Protein AF-0000000070301339 (afdb_homodimer)

Solvent-accessible surface area (backbone atoms only — not comparable to full-atom values): 18598 Å² total; per-residue (Å²): 129,78,63,51,76,55,94,94,43,47,29,29,75,68,43,57,40,68,60,53,53,52,26,39,46,52,39,27,53,51,49,46,70,75,41,66,89,51,78,39,36,35,36,35,38,45,70,37,11,45,39,52,46,32,53,35,33,44,59,53,46,45,74,46,33,67,44,50,26,27,67,46,70,42,75,41,94,81,75,39,75,42,81,42,78,64,34,69,68,80,72,86,42,60,71,24,42,33,36,38,33,38,37,67,39,45,43,38,59,61,56,48,53,50,51,52,50,44,45,74,60,34,30,66,38,79,45,30,36,25,50,29,33,18,74,89,50,47,74,54,98,68,78,69,72,35,64,39,44,80,48,73,88,70,64,55,28,18,45,22,27,46,59,94,63,26,30,33,24,24,55,36,28,25,26,70,55,128,130,78,64,50,76,57,95,94,44,48,26,29,76,69,44,57,41,68,60,52,53,52,27,37,47,52,40,27,54,52,48,47,70,74,40,66,89,52,76,38,36,38,36,34,38,45,72,36,9,45,39,51,48,32,52,34,33,44,58,52,46,43,72,46,34,67,46,49,28,28,67,47,69,43,74,42,91,80,74,39,74,41,81,42,79,64,34,69,68,79,72,87,42,60,70,23,42,32,33,39,32,37,38,68,39,46,43,38,58,61,58,48,54,50,52,51,51,44,45,73,60,34,30,67,39,80,43,30,35,26,49,28,34,19,73,89,50,47,75,54,95,68,78,68,72,36,65,38,42,78,47,73,87,71,63,57,28,17,45,22,29,48,58,94,62,25,29,32,24,24,55,35,28,25,26,69,56,127

Secondary structure (DSSP, 8-state):
--EEEETTEEEEEEE-HHHHHHHHHHHHHHHHHHHTTS-PEEEEEETTTHHHHHHHHHHH-SS-EEEEEEEEEEE-TTS-EEEEEEE---S--TT-EEEEEEEEESS-HHHHHHHHHHHHTT-SEEEEEEEEE-GGG--S----SEEEEE--S--EEBTTB-BTTB-TT-SSEEEE--/--EEEETTEEEEEEE-HHHHHHHHHHHHHHHHHHHTTS-PEEEEEETTTHHHHHHHHHHH-SS-EEEEEEEEEEE-TTS-EEEEEEE---S--TT-EEEEEEEEESS-HHHHHHHHHHHHTT-SEEEEEEEEE-GGG--S----SEEEEE--S--EEBTTB-BTTB-TT-SSEEEE--

Nearest PDB structures (foldseek):
  6d9q-assembly1_A  TM=9.283E-01  e=9.302E-20  Bacillus anthracis
  3kb8-assembly1_A  TM=9.050E-01  e=3.867E-20  Bacillus anthracis str. 'Ames Ancestor'
  3h83-assembly1_A  TM=8.953E-01  e=2.654E-20  Bacillus anthracis str. 'Ames Ancestor'
  1p17-assembly3_C  TM=8.814E-01  e=6.210E-18  Trypanosoma cruzi
  1p17-assembly3_A  TM=8.830E-01  e=6.210E-18  Trypanosoma cruzi

Organism: Porphyromonas gingivalis (strain ATCC BAA-308 / W83) (NCBI:txid242619)

Radius of gyration: 19.95 Å; Cα contacts (8 Å, |Δi|>4): 823; chains: 2; bounding box: 49×58×51 Å

pLDDT: mean 95.14, std 6.3, range [52.03, 98.88]

InterPro domains:
  IPR000836 Phosphoribosyltransferase domain [PF00156] (19-163)
  IPR000836 Phosphoribosyltransferase domain [cd06223] (23-150)
  IPR029057 Phosphoribosyltransferase-like [G3DSA:3.40.50.2020] (1-178)
  IPR029057 Phosphoribosyltransferase-like [SSF53271] (4-177)
  IPR050408 Hypoxanthine-guanine phosphoribosyltransferase [PTHR43340] (11-178)

Structure (mmCIF, N/CA/C/O backbone):
data_AF-0000000070301339-model_v1
#
loop_
_entity.id
_entity.type
_entity.pdbx_description
1 polymer 'Hypoxanthine phosphoribosyltransferase'
#
loop_
_atom_site.group_PDB
_atom_site.id
_atom_site.type_symbol
_atom_site.label_atom_id
_atom_site.label_alt_id
_atom_site.label_comp_id
_atom_site.label_asym_id
_atom_site.label_entity_id
_atom_site.label_seq_id
_atom_site.pdbx_PDB_ins_code
_atom_site.Cartn_x
_atom_site.Cartn_y
_atom_site.Cartn_z
_atom_site.occupancy
_atom_site.B_iso_or_equiv
_atom_site.auth_seq_id
_atom_site.auth_comp_id
_atom_site.auth_asym_id
_atom_site.auth_atom_id
_atom_site.pdbx_PDB_model_num
ATOM 1 N N . MET A 1 1 ? -15.492 -22.453 13.156 1 52.03 1 MET A N 1
ATOM 2 C CA . MET A 1 1 ? -14.586 -22.031 12.086 1 52.03 1 MET A CA 1
ATOM 3 C C . MET A 1 1 ? -15.039 -20.703 11.484 1 52.03 1 MET A C 1
ATOM 5 O O . MET A 1 1 ? -16.203 -20.547 11.109 1 52.03 1 MET A O 1
ATOM 9 N N . ARG A 1 2 ? -14.234 -19.531 11.602 1 76.19 2 ARG A N 1
ATOM 10 C CA . ARG A 1 2 ? -14.688 -18.188 11.266 1 76.19 2 ARG A CA 1
ATOM 11 C C . ARG A 1 2 ? -14.914 -18.047 9.766 1 76.19 2 ARG A C 1
ATOM 13 O O . ARG A 1 2 ? -14.031 -18.375 8.969 1 76.19 2 ARG A O 1
ATOM 20 N N . THR A 1 3 ? -16.188 -18.234 9.312 1 91.19 3 THR A N 1
ATOM 21 C CA . THR A 1 3 ? -16.594 -18.031 7.926 1 91.19 3 THR A CA 1
ATOM 22 C C . THR A 1 3 ? -16.953 -16.562 7.68 1 91.19 3 THR A C 1
ATOM 24 O O . THR A 1 3 ? -17.391 -15.867 8.594 1 91.19 3 THR A O 1
ATOM 27 N N . ILE A 1 4 ? -16.656 -16.172 6.422 1 94.88 4 ILE A N 1
ATOM 28 C CA . ILE A 1 4 ? -17.078 -14.836 6.039 1 94.88 4 ILE A CA 1
ATOM 29 C C . ILE A 1 4 ? -17.922 -14.898 4.773 1 94.88 4 ILE A C 1
ATOM 31 O O . ILE A 1 4 ? -17.812 -15.844 3.984 1 94.88 4 ILE A O 1
ATOM 35 N N . LYS A 1 5 ? -18.812 -14.016 4.637 1 95.62 5 LYS A N 1
ATOM 36 C CA . LYS A 1 5 ? -19.641 -13.914 3.443 1 95.62 5 LYS A CA 1
ATOM 37 C C . LYS A 1 5 ? -19.359 -12.625 2.68 1 95.62 5 LYS A C 1
ATOM 39 O O . LYS A 1 5 ? -19.375 -11.539 3.258 1 95.62 5 LYS A O 1
ATOM 44 N N . LEU A 1 6 ? -19.031 -12.758 1.417 1 95.81 6 LEU A N 1
ATOM 45 C CA . LEU A 1 6 ? -18.859 -11.641 0.493 1 95.81 6 LEU A CA 1
ATOM 46 C C . LEU A 1 6 ? -19.781 -11.781 -0.712 1 95.81 6 LEU A C 1
ATOM 48 O O . LEU A 1 6 ? -19.625 -12.695 -1.521 1 95.81 6 LEU A O 1
ATOM 52 N N . LYS A 1 7 ? -20.672 -10.867 -0.857 1 94.81 7 LYS A N 1
ATOM 53 C CA . LYS A 1 7 ? -21.672 -10.906 -1.911 1 94.81 7 LYS A CA 1
ATOM 54 C C . LYS A 1 7 ? -22.391 -12.25 -1.93 1 94.81 7 LYS A C 1
ATOM 56 O O . LYS A 1 7 ? -23.078 -12.609 -0.968 1 94.81 7 LYS A O 1
ATOM 61 N N . ASP A 1 8 ? -22.125 -13.109 -2.881 1 95.69 8 ASP A N 1
ATOM 62 C CA . ASP A 1 8 ? -22.891 -14.336 -3.088 1 95.69 8 ASP A CA 1
ATOM 63 C C . ASP A 1 8 ? -22.078 -15.562 -2.684 1 95.69 8 ASP A C 1
ATOM 65 O O . ASP A 1 8 ? -22.5 -16.703 -2.898 1 95.69 8 ASP A O 1
ATOM 69 N N . LYS A 1 9 ? -20.906 -15.328 -2.078 1 96.62 9 LYS A N 1
ATOM 70 C CA . LYS A 1 9 ? -20.031 -16.453 -1.784 1 96.62 9 LYS A CA 1
ATOM 71 C C . LYS A 1 9 ? -19.672 -16.5 -0.301 1 96.62 9 LYS A C 1
ATOM 73 O O . LYS A 1 9 ? -19.609 -15.469 0.362 1 96.62 9 LYS A O 1
ATOM 78 N N . GLU A 1 10 ? -19.484 -17.719 0.134 1 97.44 10 GLU A N 1
ATOM 79 C CA . GLU A 1 10 ? -19 -17.969 1.488 1 97.44 10 GLU A CA 1
ATOM 80 C C . GLU A 1 10 ? -17.578 -18.5 1.471 1 97.44 10 GLU A C 1
ATOM 82 O O . GLU A 1 10 ? -17.219 -19.328 0.624 1 97.44 10 GLU A O 1
ATOM 87 N N . PHE A 1 11 ? -16.828 -17.984 2.412 1 97.88 11 PHE A N 1
ATOM 88 C CA . PHE A 1 11 ? -15.422 -18.344 2.488 1 97.88 11 PHE A CA 1
ATOM 89 C C . PHE A 1 11 ? -15.07 -18.875 3.871 1 97.88 11 PHE A C 1
ATOM 91 O O . PHE A 1 11 ? -15.695 -18.516 4.863 1 97.88 11 PHE A O 1
ATOM 98 N N . GLU A 1 12 ? -14.055 -19.734 3.896 1 97.94 12 GLU A N 1
ATOM 99 C CA . GLU A 1 12 ? -13.484 -20.234 5.145 1 97.94 12 GLU A CA 1
ATOM 100 C C . GLU A 1 12 ? -11.977 -20 5.188 1 97.94 12 GLU A C 1
ATOM 102 O O . GLU A 1 12 ? -11.336 -19.875 4.145 1 97.94 12 GLU A O 1
ATOM 107 N N . ILE A 1 13 ? -11.438 -20 6.391 1 97.69 13 ILE A N 1
ATOM 108 C CA . ILE A 1 13 ? -10.016 -19.734 6.543 1 97.69 13 ILE A CA 1
ATOM 109 C C . ILE A 1 13 ? -9.195 -20.781 5.812 1 97.69 13 ILE A C 1
ATOM 111 O O . ILE A 1 13 ? -9.453 -21.984 5.953 1 97.69 13 ILE A O 1
ATOM 115 N N . TYR A 1 14 ? -8.312 -20.312 5.004 1 97.88 14 TYR A N 1
ATOM 116 C CA . TYR A 1 14 ? -7.391 -21.156 4.262 1 97.88 14 TYR A CA 1
ATOM 117 C C . TYR A 1 14 ? -5.977 -21.047 4.812 1 97.88 14 TYR A C 1
ATOM 119 O O . TYR A 1 14 ? -5.324 -22.062 5.086 1 97.88 14 TYR A O 1
ATOM 127 N N . ILE A 1 15 ? -5.484 -19.844 5.016 1 98.38 15 ILE A N 1
ATOM 128 C CA . ILE A 1 15 ? -4.176 -19.562 5.59 1 98.38 15 ILE A CA 1
ATOM 129 C C . ILE A 1 15 ? -4.305 -18.5 6.684 1 98.38 15 ILE A C 1
ATOM 131 O O . ILE A 1 15 ? -4.637 -17.344 6.406 1 98.38 15 ILE A O 1
ATOM 135 N N . PRO A 1 16 ? -3.959 -18.828 7.934 1 98.25 16 PRO A N 1
ATOM 136 C CA . PRO A 1 16 ? -4.02 -17.828 9 1 98.25 16 PRO A CA 1
ATOM 137 C C . PRO A 1 16 ? -2.955 -16.75 8.852 1 98.25 16 PRO A C 1
ATOM 139 O O . PRO A 1 16 ? -1.857 -17.016 8.359 1 98.25 16 PRO A O 1
ATOM 142 N N . ALA A 1 17 ? -3.221 -15.578 9.336 1 97.88 17 ALA A N 1
ATOM 143 C CA . ALA A 1 17 ? -2.328 -14.43 9.242 1 97.88 17 ALA A CA 1
ATOM 144 C C . ALA A 1 17 ? -0.959 -14.742 9.844 1 97.88 17 ALA A C 1
ATOM 146 O O . ALA A 1 17 ? 0.066 -14.273 9.344 1 97.88 17 ALA A O 1
ATOM 147 N N . THR A 1 18 ? -0.928 -15.508 10.891 1 98.12 18 THR A N 1
ATOM 148 C CA . THR A 1 18 ? 0.326 -15.844 11.555 1 98.12 18 THR A CA 1
ATOM 149 C C . THR A 1 18 ? 1.276 -16.547 10.602 1 98.12 18 THR A C 1
ATOM 151 O O . THR A 1 18 ? 2.479 -16.281 10.594 1 98.12 18 THR A O 1
ATOM 154 N N . ARG A 1 19 ? 0.741 -17.406 9.789 1 98.56 19 ARG A N 1
ATOM 155 C CA . ARG A 1 19 ? 1.54 -18.125 8.805 1 98.56 19 ARG A CA 1
ATOM 156 C C . ARG A 1 19 ? 2.043 -17.188 7.711 1 98.56 19 ARG A C 1
ATOM 158 O O . ARG A 1 19 ? 3.176 -17.328 7.242 1 98.56 19 ARG A O 1
ATOM 165 N N . ILE A 1 20 ? 1.238 -16.25 7.344 1 98.56 20 ILE A N 1
ATOM 166 C CA . ILE A 1 20 ? 1.608 -15.266 6.336 1 98.56 20 ILE A CA 1
ATOM 167 C C . ILE A 1 20 ? 2.756 -14.406 6.855 1 98.56 20 ILE A C 1
ATOM 169 O O . ILE A 1 20 ? 3.764 -14.219 6.164 1 98.56 20 ILE A O 1
ATOM 173 N N . HIS A 1 21 ? 2.635 -13.945 8.109 1 98.31 21 HIS A N 1
ATOM 174 C CA . HIS A 1 21 ? 3.646 -13.094 8.719 1 98.31 21 HIS A CA 1
ATOM 175 C C . HIS A 1 21 ? 4.988 -13.812 8.812 1 98.31 21 HIS A C 1
ATOM 177 O O . HIS A 1 21 ? 6.035 -13.219 8.539 1 98.31 21 HIS A O 1
ATOM 183 N N . GLU A 1 22 ? 4.926 -15.047 9.172 1 98.69 22 GLU A N 1
ATOM 184 C CA . GLU A 1 22 ? 6.145 -15.844 9.281 1 98.69 22 GLU A CA 1
ATOM 185 C C . GLU A 1 22 ? 6.824 -16 7.922 1 98.69 22 GLU A C 1
ATOM 187 O O . GLU A 1 22 ? 8.047 -15.914 7.82 1 98.69 22 GLU A O 1
ATOM 192 N N . ALA A 1 23 ? 6.016 -16.266 6.949 1 98.81 23 ALA A N 1
ATOM 193 C CA . ALA A 1 23 ? 6.547 -16.422 5.598 1 98.81 23 ALA A CA 1
ATOM 194 C C . ALA A 1 23 ? 7.207 -15.141 5.113 1 98.81 23 ALA A C 1
ATOM 196 O O . ALA A 1 23 ? 8.273 -15.172 4.496 1 98.81 23 ALA A O 1
ATOM 197 N N . ILE A 1 24 ? 6.598 -14.016 5.398 1 98.75 24 ILE A N 1
ATOM 198 C CA . ILE A 1 24 ? 7.105 -12.719 4.957 1 98.75 24 ILE A CA 1
ATOM 199 C C . ILE A 1 24 ? 8.422 -12.414 5.668 1 98.75 24 ILE A C 1
ATOM 201 O O . ILE A 1 24 ? 9.359 -11.891 5.059 1 98.75 24 ILE A O 1
ATOM 205 N N . LYS A 1 25 ? 8.492 -12.75 6.926 1 98.62 25 LYS A N 1
ATOM 206 C CA . LYS A 1 25 ? 9.727 -12.562 7.672 1 98.62 25 LYS A CA 1
ATOM 207 C C . LYS A 1 25 ? 10.859 -13.391 7.078 1 98.62 25 LYS A C 1
ATOM 209 O O . LYS A 1 25 ? 11.992 -12.922 6.957 1 98.62 25 LYS A O 1
ATOM 214 N N . ARG A 1 26 ? 10.539 -14.609 6.766 1 98.81 26 ARG A N 1
ATOM 215 C CA . ARG A 1 26 ? 11.516 -15.477 6.117 1 98.81 26 ARG A CA 1
ATOM 216 C C . ARG A 1 26 ? 11.977 -14.883 4.789 1 98.81 26 ARG A C 1
ATOM 218 O O . ARG A 1 26 ? 13.172 -14.852 4.488 1 98.81 26 ARG A O 1
ATOM 225 N N . MET A 1 27 ? 11.055 -14.398 3.984 1 98.81 27 MET A N 1
ATOM 226 C CA . MET A 1 27 ? 11.367 -13.781 2.699 1 98.81 27 MET A CA 1
ATOM 227 C C . MET A 1 27 ? 12.305 -12.594 2.881 1 98.81 27 MET A C 1
ATOM 229 O O . MET A 1 27 ? 13.266 -12.43 2.125 1 98.81 27 MET A O 1
ATOM 233 N N . ALA A 1 28 ? 11.961 -11.75 3.83 1 98.62 28 ALA A N 1
ATOM 234 C CA . ALA A 1 28 ? 12.781 -10.57 4.094 1 98.62 28 ALA A CA 1
ATOM 235 C C . ALA A 1 28 ? 14.219 -10.961 4.426 1 98.62 28 ALA A C 1
ATOM 237 O O . ALA A 1 28 ? 15.164 -10.328 3.953 1 98.62 28 ALA A O 1
ATOM 238 N N . ALA A 1 29 ? 14.352 -11.992 5.258 1 98.5 29 ALA A N 1
ATOM 239 C CA . ALA A 1 29 ? 15.688 -12.469 5.617 1 98.5 29 ALA A CA 1
ATOM 240 C C . ALA A 1 29 ? 16.453 -12.953 4.387 1 98.5 29 ALA A C 1
ATOM 242 O O . ALA A 1 29 ? 17.641 -12.688 4.25 1 98.5 29 ALA A O 1
ATOM 243 N N . GLU A 1 30 ? 15.781 -13.617 3.502 1 98.69 30 GLU A N 1
ATOM 244 C CA . GLU A 1 30 ? 16.391 -14.094 2.264 1 98.69 30 GLU A CA 1
ATOM 245 C C . GLU A 1 30 ? 16.828 -12.93 1.38 1 98.69 30 GLU A C 1
ATOM 247 O O . GLU A 1 30 ? 17.938 -12.945 0.829 1 98.69 30 GLU A O 1
ATOM 252 N N . ILE A 1 31 ? 15.969 -11.953 1.219 1 98.44 31 ILE A N 1
ATOM 253 C CA . ILE A 1 31 ? 16.25 -10.789 0.388 1 98.44 31 ILE A CA 1
ATOM 254 C C . ILE A 1 31 ? 17.469 -10.047 0.946 1 98.44 31 ILE A C 1
ATOM 256 O O . ILE A 1 31 ? 18.359 -9.664 0.197 1 98.44 31 ILE A O 1
ATOM 260 N N . LYS A 1 32 ? 17.469 -9.852 2.26 1 97.06 32 LYS A N 1
ATOM 261 C CA . LYS A 1 32 ? 18.594 -9.164 2.895 1 97.06 32 LYS A CA 1
ATOM 262 C C . LYS A 1 32 ? 19.906 -9.914 2.668 1 97.06 32 LYS A C 1
ATOM 264 O O . LYS A 1 32 ? 20.938 -9.305 2.396 1 97.06 32 LYS A O 1
ATOM 269 N N . ARG A 1 33 ? 19.828 -11.195 2.818 1 97.31 33 ARG A N 1
ATOM 270 C CA . ARG A 1 33 ? 21 -12.031 2.594 1 97.31 33 ARG A CA 1
ATOM 271 C C . ARG A 1 33 ? 21.5 -11.891 1.164 1 97.31 33 ARG A C 1
ATOM 273 O O . ARG A 1 33 ? 22.703 -11.719 0.94 1 97.31 33 ARG A O 1
ATOM 280 N N . ASP A 1 34 ? 20.656 -11.82 0.229 1 97.75 34 ASP A N 1
ATOM 281 C CA . ASP A 1 34 ? 21.031 -11.906 -1.182 1 97.75 34 ASP A CA 1
ATOM 282 C C . ASP A 1 34 ? 21.391 -10.523 -1.736 1 97.75 34 ASP A C 1
ATOM 284 O O . ASP A 1 34 ? 22.234 -10.414 -2.635 1 97.75 34 ASP A O 1
ATOM 288 N N . LEU A 1 35 ? 20.703 -9.461 -1.178 1 96.38 35 LEU A N 1
ATOM 289 C CA . LEU A 1 35 ? 20.781 -8.188 -1.876 1 96.38 35 LEU A CA 1
ATOM 290 C C . LEU A 1 35 ? 21.391 -7.113 -0.981 1 96.38 35 LEU A C 1
ATOM 292 O O . LEU A 1 35 ? 21.312 -5.922 -1.292 1 96.38 35 LEU A O 1
ATOM 296 N N . HIS A 1 36 ? 21.938 -7.445 0.141 1 88.19 36 HIS A N 1
ATOM 297 C CA . HI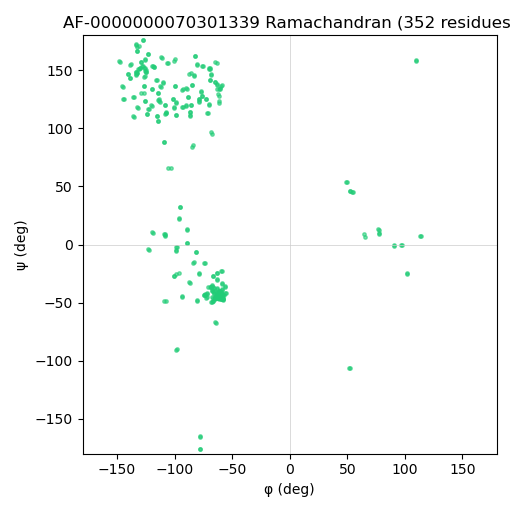S A 1 36 ? 22.422 -6.488 1.125 1 88.19 36 HIS A CA 1
ATOM 298 C C . HIS A 1 36 ? 23.5 -5.586 0.527 1 88.19 36 HIS A C 1
ATOM 300 O O . HIS A 1 36 ? 23.688 -4.457 0.984 1 88.19 36 HIS A O 1
ATOM 306 N N . GLU A 1 37 ? 24.156 -6.043 -0.541 1 87.31 37 GLU A N 1
ATOM 307 C CA . GLU A 1 37 ? 25.219 -5.25 -1.14 1 87.31 37 GLU A CA 1
ATOM 308 C C . GLU A 1 37 ? 24.719 -4.477 -2.355 1 87.31 37 GLU A C 1
ATOM 310 O O . GLU A 1 37 ? 25.469 -3.719 -2.971 1 87.31 37 GLU A O 1
ATOM 315 N N . ASP A 1 38 ? 23.484 -4.727 -2.602 1 89.25 38 ASP A N 1
ATOM 316 C CA . ASP A 1 38 ? 22.891 -4.082 -3.762 1 89.25 38 ASP A CA 1
ATOM 317 C C . ASP A 1 38 ? 22.062 -2.859 -3.348 1 89.25 38 ASP A C 1
ATOM 319 O O . ASP A 1 38 ? 21.891 -2.6 -2.156 1 89.25 38 ASP A O 1
ATOM 323 N N . ASN A 1 39 ? 21.828 -1.95 -4.203 1 91.25 39 ASN A N 1
ATOM 324 C CA . ASN A 1 39 ? 20.891 -0.851 -4.023 1 91.25 39 ASN A CA 1
ATOM 325 C C . ASN A 1 39 ? 19.594 -1.088 -4.797 1 91.25 39 ASN A C 1
ATOM 327 O O . ASN A 1 39 ? 19.297 -0.36 -5.742 1 91.25 39 ASN A O 1
ATOM 331 N N . PRO A 1 40 ? 18.906 -2.16 -4.297 1 97.62 40 PRO A N 1
ATOM 332 C CA . PRO A 1 40 ? 17.766 -2.562 -5.105 1 97.62 40 PRO A CA 1
ATOM 333 C C . PRO A 1 40 ? 16.625 -1.549 -5.055 1 97.62 40 PRO A C 1
ATOM 335 O O . PRO A 1 40 ? 16.5 -0.795 -4.086 1 97.62 40 PRO A O 1
ATOM 338 N N . LEU A 1 41 ? 15.891 -1.51 -6.109 1 98.31 41 LEU A N 1
ATOM 339 C CA . LEU A 1 41 ? 14.602 -0.823 -6.195 1 98.31 41 LEU A CA 1
ATOM 340 C C . LEU A 1 41 ? 13.445 -1.811 -6.066 1 98.31 41 LEU A C 1
ATOM 342 O O . LEU A 1 41 ? 13.344 -2.76 -6.848 1 98.31 41 LEU A O 1
ATOM 346 N N . PHE A 1 42 ? 12.664 -1.638 -5.043 1 98.69 42 PHE A N 1
ATOM 347 C CA . PHE A 1 42 ? 11.453 -2.439 -4.918 1 98.69 42 PHE A CA 1
ATOM 348 C C . PHE A 1 42 ? 10.281 -1.768 -5.633 1 98.69 42 PHE A C 1
ATOM 350 O O . PHE A 1 42 ? 10.016 -0.584 -5.414 1 98.69 42 PHE A O 1
ATOM 357 N N . VAL A 1 43 ? 9.633 -2.486 -6.504 1 98.75 43 VAL A N 1
ATOM 358 C CA . VAL A 1 43 ? 8.438 -1.979 -7.176 1 98.75 43 VAL A CA 1
ATOM 359 C C . VAL A 1 43 ? 7.223 -2.811 -6.773 1 98.75 43 VAL A C 1
ATOM 361 O O . VAL A 1 43 ? 7.098 -3.971 -7.172 1 98.75 43 VAL A O 1
ATOM 364 N N . CYS A 1 44 ? 6.336 -2.24 -6.02 1 98.5 44 CYS A N 1
ATOM 365 C CA . CYS A 1 44 ? 5.129 -2.898 -5.531 1 98.5 44 CYS A CA 1
ATOM 366 C C . CYS A 1 44 ? 4.004 -2.803 -6.559 1 98.5 44 CYS A C 1
ATOM 368 O O . CYS A 1 44 ? 3.594 -1.704 -6.934 1 98.5 44 CYS A O 1
ATOM 370 N N . ILE A 1 45 ? 3.537 -3.908 -6.988 1 97.81 45 ILE A N 1
ATOM 371 C CA . ILE A 1 45 ? 2.488 -3.932 -8 1 97.81 45 ILE A CA 1
ATOM 372 C C . ILE A 1 45 ? 1.119 -3.844 -7.328 1 97.81 45 ILE A C 1
ATOM 374 O O . ILE A 1 45 ? 0.722 -4.75 -6.594 1 97.81 45 ILE A O 1
ATOM 378 N N . MET A 1 46 ? 0.461 -2.764 -7.512 1 95.88 46 MET A N 1
ATOM 379 C CA . MET A 1 46 ? -0.837 -2.469 -6.91 1 95.88 46 MET A CA 1
ATOM 380 C C . MET A 1 46 ? -1.962 -3.146 -7.688 1 95.88 46 MET A C 1
ATOM 382 O O . MET A 1 46 ? -1.807 -3.457 -8.867 1 95.88 46 MET A O 1
ATOM 386 N N . ASN A 1 47 ? -3.066 -3.445 -7.137 1 95.56 47 ASN A N 1
ATOM 387 C CA . ASN A 1 47 ? -3.551 -3.074 -5.812 1 95.56 47 ASN A CA 1
ATOM 388 C C . ASN A 1 47 ? -3.338 -4.199 -4.805 1 95.56 47 ASN A C 1
ATOM 390 O O . ASN A 1 47 ? -3.049 -3.941 -3.633 1 95.56 47 ASN A O 1
ATOM 394 N N . GLY A 1 48 ? -3.266 -5.379 -5.242 1 95.88 48 GLY A N 1
ATOM 395 C CA . GLY A 1 48 ? -3.377 -6.559 -4.395 1 95.88 48 GLY A CA 1
ATOM 396 C C . GLY A 1 48 ? -2.223 -6.707 -3.424 1 95.88 48 GLY A C 1
ATOM 397 O O . GLY A 1 48 ? -2.391 -7.246 -2.328 1 95.88 48 GLY A O 1
ATOM 398 N N . SER A 1 49 ? -1.138 -6.188 -3.779 1 97.62 49 SER A N 1
ATOM 399 C CA . SER A 1 49 ? 0.072 -6.484 -3.018 1 97.62 49 SER A CA 1
ATOM 400 C C . SER A 1 49 ? 0.262 -5.492 -1.875 1 97.62 49 SER A C 1
ATOM 402 O O . SER A 1 49 ? 1.203 -5.617 -1.088 1 97.62 49 SER A O 1
ATOM 404 N N . PHE A 1 50 ? -0.604 -4.566 -1.676 1 97.5 50 PHE A N 1
ATOM 405 C CA . PHE A 1 50 ? -0.305 -3.441 -0.798 1 97.5 50 PHE A CA 1
ATOM 406 C C . PHE A 1 50 ? -0.08 -3.916 0.633 1 97.5 50 PHE A C 1
ATOM 408 O O . PHE A 1 50 ? 0.826 -3.438 1.316 1 97.5 50 PHE A O 1
ATOM 415 N N . MET A 1 51 ? -0.849 -4.91 1.119 1 97.81 51 MET A N 1
ATOM 416 C CA . MET A 1 51 ? -0.662 -5.395 2.484 1 97.81 51 MET A CA 1
ATOM 417 C C . MET A 1 51 ? 0.634 -6.188 2.607 1 97.81 51 MET A C 1
ATOM 419 O O . MET A 1 51 ? 1.415 -5.969 3.535 1 97.81 51 MET A O 1
ATOM 423 N N . PHE A 1 52 ? 0.805 -7.055 1.605 1 98.62 52 PHE A N 1
ATOM 424 C CA . PHE A 1 52 ? 2.033 -7.84 1.555 1 98.62 52 PHE A CA 1
ATOM 425 C C . PHE A 1 52 ? 3.252 -6.93 1.459 1 98.62 52 PHE A C 1
ATOM 427 O O . PHE A 1 52 ? 4.234 -7.121 2.18 1 98.62 52 PHE A O 1
ATOM 434 N N . ALA A 1 53 ? 3.229 -5.973 0.601 1 98.56 53 ALA A N 1
ATOM 435 C CA . ALA A 1 53 ? 4.332 -5.043 0.38 1 98.56 53 ALA A CA 1
ATOM 436 C C . ALA A 1 53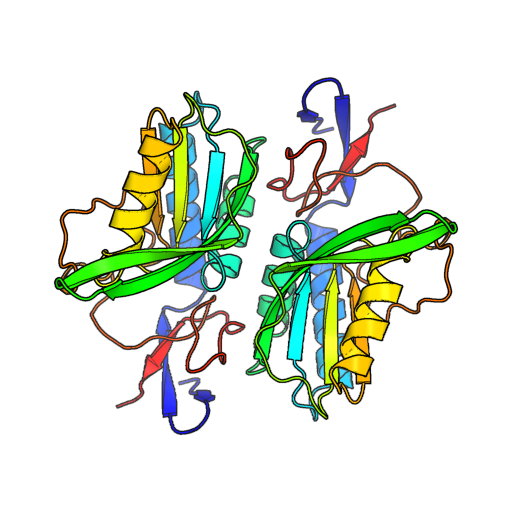 ? 4.68 -4.289 1.661 1 98.56 53 ALA A C 1
ATOM 438 O O . ALA A 1 53 ? 5.852 -4.172 2.021 1 98.56 53 ALA A O 1
ATOM 439 N N . ALA A 1 54 ? 3.658 -3.789 2.301 1 98.19 54 ALA A N 1
ATOM 440 C CA . ALA A 1 54 ? 3.887 -3.053 3.541 1 98.19 54 ALA A CA 1
ATOM 441 C C . ALA A 1 54 ? 4.582 -3.928 4.578 1 98.19 54 ALA A C 1
ATOM 443 O O . ALA A 1 54 ? 5.543 -3.494 5.219 1 98.19 54 ALA A O 1
ATOM 444 N N . GLU A 1 55 ? 4.141 -5.137 4.746 1 98 55 GLU A N 1
ATOM 445 C CA . GLU A 1 55 ? 4.727 -6.055 5.719 1 98 55 GLU A CA 1
ATOM 446 C C . GLU A 1 55 ? 6.164 -6.41 5.344 1 98 55 GLU A C 1
ATOM 448 O O . GLU A 1 55 ? 7.031 -6.5 6.215 1 98 55 GLU A O 1
ATOM 453 N N . LEU A 1 56 ? 6.352 -6.633 4.094 1 98.75 56 LEU A N 1
ATOM 454 C CA . LEU A 1 56 ? 7.695 -6.961 3.625 1 98.75 56 LEU A CA 1
ATOM 455 C C . LEU A 1 56 ? 8.656 -5.805 3.869 1 98.75 56 LEU A C 1
ATOM 457 O O . LEU A 1 56 ? 9.781 -6.012 4.324 1 98.75 56 LEU A O 1
ATOM 461 N N . MET A 1 57 ? 8.219 -4.578 3.521 1 98.06 57 MET A N 1
ATOM 462 C CA . MET A 1 57 ? 9.055 -3.404 3.746 1 98.06 57 MET A CA 1
ATOM 463 C C . MET A 1 57 ? 9.391 -3.248 5.227 1 98.06 57 MET A C 1
ATOM 465 O O . MET A 1 57 ? 10.523 -2.941 5.582 1 98.06 57 MET A O 1
ATOM 469 N N . GLN A 1 58 ? 8.367 -3.482 6.023 1 96.62 58 GLN A N 1
ATOM 470 C CA . GLN A 1 58 ? 8.578 -3.396 7.461 1 96.62 58 GLN A CA 1
ATOM 471 C C . GLN A 1 58 ? 9.625 -4.41 7.926 1 96.62 58 GLN A C 1
ATOM 473 O O . GLN A 1 58 ? 10.484 -4.09 8.742 1 96.62 58 GLN A O 1
ATOM 478 N N . ALA A 1 59 ? 9.5 -5.594 7.43 1 97.81 59 ALA A N 1
ATOM 479 C CA . ALA A 1 59 ? 10.422 -6.66 7.82 1 97.81 59 ALA A CA 1
ATOM 480 C C . ALA A 1 59 ? 11.844 -6.363 7.332 1 97.81 59 ALA A C 1
ATOM 482 O O . ALA A 1 59 ? 12.82 -6.723 7.992 1 97.81 59 ALA A O 1
ATOM 483 N N . LEU A 1 60 ? 11.992 -5.785 6.156 1 97.25 60 LEU A N 1
ATOM 484 C CA . LEU A 1 60 ? 13.297 -5.426 5.621 1 97.25 60 LEU A CA 1
ATOM 485 C C . LEU A 1 60 ? 13.93 -4.297 6.434 1 97.25 60 LEU A C 1
ATOM 487 O O . LEU A 1 60 ? 15.062 -4.418 6.902 1 97.25 60 LEU A O 1
ATOM 491 N N . ASP A 1 61 ? 13.102 -3.215 6.664 1 95.69 61 ASP A N 1
ATOM 492 C CA . ASP A 1 61 ? 13.508 -2.088 7.5 1 95.69 61 ASP A CA 1
ATOM 493 C C . ASP A 1 61 ? 14.891 -1.581 7.105 1 95.69 61 ASP A C 1
ATOM 495 O O . ASP A 1 61 ? 15.781 -1.473 7.949 1 95.69 61 ASP A O 1
ATOM 499 N N . GLU A 1 62 ? 15.07 -1.27 5.816 1 94.38 62 GLU A N 1
ATOM 500 C CA . GLU A 1 62 ? 16.328 -0.842 5.227 1 94.38 62 GLU A CA 1
ATOM 501 C C . GLU A 1 62 ? 16.172 0.462 4.453 1 94.38 62 GLU A C 1
ATOM 503 O O . GLU A 1 62 ? 15.055 0.948 4.273 1 94.38 62 GLU A O 1
ATOM 508 N N . SER A 1 63 ? 17.203 1.027 3.922 1 93.75 63 SER A N 1
ATOM 509 C CA . SER A 1 63 ? 17.219 2.301 3.209 1 93.75 63 SER A CA 1
ATOM 510 C C . SER A 1 63 ? 16.953 2.1 1.719 1 93.75 63 SER A C 1
ATOM 512 O O . SER A 1 63 ? 17.188 3.004 0.915 1 93.75 63 SER A O 1
ATOM 514 N N . TYR A 1 64 ? 16.484 0.927 1.28 1 95.44 64 TYR A N 1
ATOM 515 C CA . TYR A 1 64 ? 16.234 0.672 -0.132 1 95.44 64 TYR A CA 1
ATOM 516 C C . TYR A 1 64 ? 15.117 1.579 -0.654 1 95.44 64 TYR A C 1
ATOM 518 O O . TYR A 1 64 ? 14.344 2.139 0.128 1 95.44 64 TYR A O 1
ATOM 526 N N . GLN A 1 65 ? 15.141 1.764 -1.919 1 96.88 65 GLN A N 1
ATOM 527 C CA . GLN A 1 65 ? 14.102 2.572 -2.553 1 96.88 65 GLN A CA 1
ATOM 528 C C . GLN A 1 65 ? 12.867 1.735 -2.867 1 96.88 65 GLN A C 1
ATOM 530 O O . GLN A 1 65 ? 12.984 0.593 -3.318 1 96.88 65 GLN A O 1
ATOM 535 N N . VAL A 1 66 ? 11.719 2.297 -2.607 1 97.81 66 VAL A N 1
ATOM 536 C CA . VAL A 1 66 ? 10.438 1.662 -2.904 1 97.81 66 VAL A CA 1
ATOM 537 C C . VAL A 1 66 ? 9.641 2.529 -3.879 1 97.81 66 VAL A C 1
ATOM 539 O O . VAL A 1 66 ? 9.609 3.756 -3.746 1 97.81 66 VAL A O 1
ATOM 542 N N . ASP A 1 67 ? 9.094 1.938 -4.883 1 97.94 67 ASP A N 1
ATOM 543 C CA . ASP A 1 67 ? 8.188 2.574 -5.828 1 97.94 67 ASP A CA 1
ATOM 544 C C . ASP A 1 67 ? 6.957 1.703 -6.078 1 97.94 67 ASP A C 1
ATOM 546 O O . ASP A 1 67 ? 6.855 0.595 -5.547 1 97.94 67 ASP A O 1
ATOM 550 N N . PHE A 1 68 ? 6 2.236 -6.777 1 98.06 68 PHE A N 1
ATOM 551 C CA . PHE A 1 68 ? 4.723 1.571 -6.996 1 98.06 68 PHE A CA 1
ATOM 552 C C . PHE A 1 68 ? 4.328 1.62 -8.469 1 98.06 68 PHE A C 1
ATOM 554 O O . PHE A 1 68 ? 4.645 2.584 -9.164 1 98.06 68 PHE A O 1
ATOM 561 N N . ALA A 1 69 ? 3.662 0.594 -8.859 1 97.5 69 ALA A N 1
ATOM 562 C CA . ALA A 1 69 ? 3.121 0.544 -10.211 1 97.5 69 ALA A CA 1
ATOM 563 C C . ALA A 1 69 ? 1.814 -0.241 -10.258 1 97.5 69 ALA A C 1
ATOM 565 O O . ALA A 1 69 ? 1.521 -1.02 -9.344 1 97.5 69 ALA A O 1
ATOM 566 N N . ARG A 1 70 ? 1.071 0.035 -11.25 1 96.81 70 ARG A N 1
ATOM 567 C CA . ARG A 1 70 ? -0.157 -0.708 -11.508 1 96.81 70 ARG A CA 1
ATOM 568 C C . ARG A 1 70 ? -0.287 -1.049 -12.992 1 96.81 70 ARG A C 1
ATOM 570 O O . ARG A 1 70 ? -0.138 -0.176 -13.844 1 96.81 70 ARG A O 1
ATOM 577 N N . TYR A 1 71 ? -0.488 -2.311 -13.203 1 95.06 71 TYR A N 1
ATOM 578 C CA . TYR A 1 71 ? -0.641 -2.83 -14.562 1 95.06 71 TYR A CA 1
ATOM 579 C C . TYR A 1 71 ? -1.878 -3.713 -14.672 1 95.06 71 TYR A C 1
ATOM 581 O O . TYR A 1 71 ? -2.33 -4.285 -13.68 1 95.06 71 TYR A O 1
ATOM 589 N N . SER A 1 72 ? -2.383 -3.73 -15.852 1 89 72 SER A N 1
ATOM 590 C CA . SER A 1 72 ? -3.342 -4.762 -16.234 1 89 72 SER A CA 1
ATOM 591 C C . SER A 1 72 ? -2.906 -5.477 -17.516 1 89 72 SER A C 1
ATOM 593 O O . SER A 1 72 ? -2.193 -4.902 -18.344 1 89 72 SER A O 1
ATOM 595 N N . SER A 1 73 ? -3.199 -6.766 -17.531 1 86.75 73 SER A N 1
ATOM 596 C CA . SER A 1 73 ? -2.893 -7.508 -18.75 1 86.75 73 SER A CA 1
ATOM 597 C C . SER A 1 73 ? -4.164 -8.031 -19.406 1 86.75 73 SER A C 1
ATOM 599 O O . SER A 1 73 ? -5.156 -8.305 -18.734 1 86.75 73 SER A O 1
ATOM 601 N N . TYR A 1 74 ? -4.152 -7.973 -20.781 1 82.75 74 TYR A N 1
ATOM 602 C CA . TYR A 1 74 ? -5.273 -8.516 -21.547 1 82.75 74 TYR A CA 1
ATOM 603 C C . TYR A 1 74 ? -4.785 -9.242 -22.797 1 82.75 74 TYR A C 1
ATOM 605 O O . TYR A 1 74 ? -3.666 -9.016 -23.25 1 82.75 74 TYR A O 1
ATOM 613 N N . CYS A 1 75 ? -5.594 -10.211 -23 1 79.56 75 CYS A N 1
ATOM 614 C CA . CYS A 1 75 ? -5.273 -10.977 -24.203 1 79.56 75 CYS A CA 1
ATOM 615 C C . CYS A 1 75 ? -5.578 -10.172 -25.469 1 79.56 75 CYS A C 1
ATOM 617 O O . CYS A 1 75 ? -6.719 -9.766 -25.688 1 79.56 75 CYS A O 1
ATOM 619 N N . GLY A 1 76 ? -4.598 -9.836 -26.156 1 71.5 76 GLY A N 1
ATOM 620 C CA . GLY A 1 76 ? -4.773 -9.117 -27.406 1 71.5 76 GLY A CA 1
ATOM 621 C C . GLY A 1 76 ? -5.191 -10.016 -28.562 1 71.5 76 GLY A C 1
ATOM 622 O O . GLY A 1 76 ? -5.602 -11.156 -28.359 1 71.5 76 GLY A O 1
ATOM 623 N N . MET A 1 77 ? -5.289 -9.5 -29.719 1 69.5 77 MET A N 1
ATOM 624 C CA . MET A 1 77 ? -5.793 -10.141 -30.922 1 69.5 77 MET A CA 1
ATOM 625 C C . MET A 1 77 ? -4.973 -11.383 -31.266 1 69.5 77 MET A C 1
ATOM 627 O O . MET A 1 77 ? -5.516 -12.383 -31.75 1 69.5 77 MET A O 1
ATOM 631 N N . GLN A 1 78 ? -3.82 -11.289 -31.172 1 69.69 78 GLN A N 1
ATOM 632 C CA . GLN A 1 78 ? -2.986 -12.414 -31.578 1 69.69 78 GLN A CA 1
ATOM 633 C C . GLN A 1 78 ? -2.621 -13.289 -30.391 1 69.69 78 GLN A C 1
ATOM 635 O O . GLN A 1 78 ? -1.532 -13.859 -30.344 1 69.69 78 GLN A O 1
ATOM 640 N N . SER A 1 79 ? -3.447 -13.383 -29.469 1 73.12 79 SER A N 1
ATOM 641 C CA . SER A 1 79 ? -3.264 -14.25 -28.312 1 73.12 79 SER A CA 1
ATOM 642 C C . SER A 1 79 ? -2.064 -13.812 -27.469 1 73.12 79 SER A C 1
ATOM 644 O O . SER A 1 79 ? -1.442 -14.633 -26.797 1 73.12 79 SER A O 1
ATOM 646 N N . THR A 1 80 ? -1.652 -12.648 -27.938 1 77.88 80 THR A N 1
ATOM 647 C CA . THR A 1 80 ? -0.553 -12.102 -27.141 1 77.88 80 THR A CA 1
ATOM 648 C C . THR A 1 80 ? -1.083 -11.219 -26.016 1 77.88 80 THR A C 1
ATOM 650 O O . THR A 1 80 ? -2.035 -10.461 -26.219 1 77.88 80 THR A O 1
ATOM 653 N N . PHE A 1 81 ? -0.491 -11.469 -24.875 1 81.94 81 PHE A N 1
ATOM 654 C CA . PHE A 1 81 ? -0.885 -10.617 -23.766 1 81.94 81 PHE A CA 1
ATOM 655 C C . PHE A 1 81 ? -0.218 -9.25 -23.875 1 81.94 81 PHE A C 1
ATOM 657 O O . PHE A 1 81 ? 0.963 -9.148 -24.203 1 81.94 81 PHE A O 1
ATOM 664 N N . VAL A 1 82 ? -1.041 -8.312 -23.703 1 85.44 82 VAL A N 1
ATOM 665 C CA . VAL A 1 82 ? -0.577 -6.93 -23.766 1 85.44 82 VAL A CA 1
ATOM 666 C C . VAL A 1 82 ? -0.69 -6.289 -22.391 1 85.44 82 VAL A C 1
ATOM 668 O O . VAL A 1 82 ? -1.696 -6.461 -21.688 1 85.44 82 VAL A O 1
ATOM 671 N N . LEU A 1 83 ? 0.427 -5.543 -22.047 1 89.38 83 LEU A N 1
ATOM 672 C CA . LEU A 1 83 ? 0.487 -4.867 -20.75 1 89.38 83 LEU A CA 1
ATOM 673 C C . LEU A 1 83 ? -0.079 -3.453 -20.859 1 89.38 83 LEU A C 1
ATOM 675 O O . LEU A 1 83 ? 0.326 -2.678 -21.719 1 89.38 83 LEU A O 1
ATOM 679 N N . LYS A 1 84 ? -1.112 -3.197 -20.109 1 91.31 84 LYS A N 1
ATOM 680 C CA . LYS A 1 84 ? -1.6 -1.829 -19.969 1 91.31 84 LYS A CA 1
ATOM 681 C C . LYS A 1 84 ? -1.079 -1.188 -18.672 1 91.31 84 LYS A C 1
ATOM 683 O O . LYS A 1 84 ? -1.324 -1.695 -17.578 1 91.31 84 LYS A O 1
ATOM 688 N N . GLU A 1 85 ? -0.398 -0.079 -18.922 1 93.5 85 GLU A N 1
ATOM 689 C CA . GLU A 1 85 ? 0.174 0.647 -17.797 1 93.5 85 GLU A CA 1
ATOM 690 C C . GLU A 1 85 ? -0.833 1.629 -17.203 1 93.5 85 GLU A C 1
ATOM 692 O O . GLU A 1 85 ? -1.296 2.543 -17.891 1 93.5 85 GLU A O 1
ATOM 697 N N . ILE A 1 86 ? -1.224 1.403 -16.047 1 93.62 86 ILE A N 1
ATOM 698 C CA . ILE A 1 86 ? -2.168 2.279 -15.359 1 93.62 86 ILE A CA 1
ATOM 699 C C . ILE A 1 86 ? -1.408 3.305 -14.523 1 93.62 86 ILE A C 1
ATOM 701 O O . ILE A 1 86 ? -1.742 4.492 -14.531 1 93.62 86 ILE A O 1
ATOM 705 N N . MET A 1 87 ? -0.405 2.932 -13.789 1 94.75 87 MET A N 1
ATOM 706 C CA . MET A 1 87 ? 0.5 3.762 -13 1 94.75 87 MET A CA 1
ATOM 707 C C . MET A 1 87 ? 1.949 3.33 -13.195 1 94.75 87 MET A C 1
ATOM 709 O O . MET A 1 87 ? 2.355 2.27 -12.719 1 94.75 87 MET A O 1
ATOM 713 N N . PRO A 1 88 ? 2.736 4.152 -13.883 1 93.5 88 PRO A N 1
ATOM 714 C CA . PRO A 1 88 ? 4.121 3.777 -14.172 1 93.5 88 PRO A CA 1
ATOM 715 C C . PRO A 1 88 ? 5.035 3.912 -12.961 1 93.5 88 PRO A C 1
ATOM 717 O O . PRO A 1 88 ? 4.758 4.707 -12.055 1 93.5 88 PRO A O 1
ATOM 720 N N . VAL A 1 89 ? 6.051 3.115 -13.016 1 96.62 89 VAL A N 1
ATOM 721 C CA . VAL A 1 89 ? 7.145 3.324 -12.078 1 96.62 89 VAL A CA 1
ATOM 722 C C . VAL A 1 89 ? 7.793 4.684 -12.336 1 96.62 89 VAL A C 1
ATOM 724 O O . VAL A 1 89 ? 8.016 5.066 -13.484 1 96.62 89 VAL A O 1
ATOM 727 N N . THR A 1 90 ? 8.109 5.418 -11.312 1 94.94 90 THR A N 1
ATOM 728 C CA . THR A 1 90 ? 8.688 6.75 -11.477 1 94.94 90 THR A CA 1
ATOM 729 C C . THR A 1 90 ? 10.195 6.715 -11.281 1 94.94 90 THR A C 1
ATOM 731 O O . THR A 1 90 ? 10.922 7.547 -11.844 1 94.94 90 THR A O 1
ATOM 734 N N . ALA A 1 91 ? 10.711 5.805 -10.523 1 96.56 91 ALA A N 1
ATOM 735 C CA . ALA A 1 91 ? 12.133 5.707 -10.227 1 96.56 91 ALA A CA 1
ATOM 736 C C . ALA A 1 91 ? 12.93 5.293 -11.461 1 96.56 91 ALA A C 1
ATOM 738 O O . ALA A 1 91 ? 12.469 4.465 -12.25 1 96.56 91 ALA A O 1
ATOM 739 N N . ASP A 1 92 ? 14.117 5.863 -11.641 1 96.69 92 ASP A N 1
ATOM 740 C CA . ASP A 1 92 ? 15.039 5.398 -12.672 1 96.69 92 ASP A CA 1
ATOM 741 C C . ASP A 1 92 ? 15.609 4.023 -12.32 1 96.69 92 ASP A C 1
ATOM 743 O O . ASP A 1 92 ? 16.234 3.857 -11.266 1 96.69 92 ASP A O 1
ATOM 747 N N . MET A 1 93 ? 15.344 3.059 -13.211 1 97.31 93 MET A N 1
ATOM 748 C CA . MET A 1 93 ? 15.773 1.711 -12.852 1 97.31 93 MET A CA 1
ATOM 749 C C . MET A 1 93 ? 16.953 1.27 -13.703 1 97.31 93 MET A C 1
ATOM 751 O O . MET A 1 93 ? 17.406 0.128 -13.594 1 97.31 93 MET A O 1
ATOM 755 N N . ARG A 1 94 ? 17.531 2.215 -14.5 1 98 94 ARG A N 1
ATOM 756 C CA . ARG A 1 94 ? 18.672 1.875 -15.352 1 98 94 ARG A CA 1
ATOM 757 C C . ARG A 1 94 ? 19.859 1.402 -14.523 1 98 94 ARG A C 1
ATOM 759 O O . ARG A 1 94 ? 20.297 2.1 -13.609 1 98 94 ARG A O 1
ATOM 766 N N . GLY A 1 95 ? 20.297 0.197 -14.852 1 97.94 95 GLY A N 1
ATOM 767 C CA . GLY A 1 95 ? 21.484 -0.37 -14.227 1 97.94 95 GLY A CA 1
ATOM 768 C C . GLY A 1 95 ? 21.219 -0.888 -12.828 1 97.94 95 GLY A C 1
ATOM 769 O O . GLY A 1 95 ? 22.156 -1.277 -12.117 1 97.94 95 GLY A O 1
ATOM 770 N N . ARG A 1 96 ? 20.031 -0.961 -12.406 1 97.5 96 ARG A N 1
ATOM 771 C CA . ARG A 1 96 ? 19.719 -1.34 -11.031 1 97.5 96 ARG A CA 1
ATOM 772 C C . ARG A 1 96 ? 19.156 -2.756 -10.969 1 97.5 96 ARG A C 1
ATOM 774 O O . ARG A 1 96 ? 18.656 -3.277 -11.969 1 97.5 96 ARG A O 1
ATOM 781 N N . THR A 1 97 ? 19.328 -3.334 -9.781 1 98.38 97 THR A N 1
ATOM 782 C CA . THR A 1 97 ? 18.531 -4.5 -9.438 1 98.38 97 THR A CA 1
ATOM 783 C C . THR A 1 97 ? 17.125 -4.082 -9 1 98.38 97 THR A C 1
ATOM 785 O O . THR A 1 97 ? 16.969 -3.23 -8.125 1 98.38 97 THR A O 1
ATOM 788 N N . VAL A 1 98 ? 16.141 -4.641 -9.664 1 98.69 98 VAL A N 1
ATOM 789 C CA . VAL A 1 98 ? 14.75 -4.324 -9.344 1 98.69 98 VAL A CA 1
ATOM 790 C C . VAL A 1 98 ? 14.055 -5.57 -8.797 1 98.69 98 VAL A C 1
ATOM 792 O O . VAL A 1 98 ? 14.195 -6.664 -9.344 1 98.69 98 VAL A O 1
ATOM 795 N N . VAL A 1 99 ? 13.383 -5.43 -7.684 1 98.81 99 VAL A N 1
ATOM 796 C CA . VAL A 1 99 ? 12.57 -6.504 -7.117 1 98.81 99 VAL A CA 1
ATOM 797 C C . VAL A 1 99 ? 11.094 -6.176 -7.285 1 98.81 99 VAL A C 1
ATOM 799 O O . VAL A 1 99 ? 10.594 -5.215 -6.691 1 98.81 99 VAL A O 1
ATOM 802 N N . ILE A 1 100 ? 10.406 -6.938 -8.102 1 98.81 100 ILE A N 1
ATOM 803 C CA . ILE A 1 100 ? 8.961 -6.816 -8.242 1 98.81 100 ILE A CA 1
ATOM 804 C C . ILE A 1 100 ? 8.266 -7.449 -7.039 1 98.81 100 ILE A C 1
ATOM 806 O O . ILE A 1 100 ? 8.578 -8.578 -6.66 1 98.81 100 ILE A O 1
ATOM 810 N N . VAL A 1 101 ? 7.398 -6.762 -6.391 1 98.81 101 VAL A N 1
ATOM 811 C CA . VAL A 1 101 ? 6.648 -7.219 -5.227 1 98.81 101 VAL A CA 1
ATOM 812 C C . VAL A 1 101 ? 5.191 -7.465 -5.613 1 98.81 101 VAL A C 1
ATOM 814 O O . VAL A 1 101 ? 4.461 -6.523 -5.938 1 98.81 101 VAL A O 1
ATOM 817 N N . GLU A 1 102 ? 4.746 -8.703 -5.562 1 98.19 102 GLU A N 1
ATOM 818 C CA . GLU A 1 102 ? 3.441 -9.133 -6.062 1 98.19 102 GLU A CA 1
ATOM 819 C C . GLU A 1 102 ? 2.713 -9.992 -5.031 1 98.19 102 GLU A C 1
ATOM 821 O O . GLU A 1 102 ? 3.348 -10.672 -4.227 1 98.19 102 GLU A O 1
ATOM 826 N N . ASP A 1 103 ? 1.435 -9.938 -5.078 1 98.06 103 ASP A N 1
ATOM 827 C CA . ASP A 1 103 ? 0.675 -10.703 -4.094 1 98.06 103 ASP A CA 1
ATOM 828 C C . ASP A 1 103 ? 0.576 -12.172 -4.5 1 98.06 103 ASP A C 1
ATOM 830 O O . ASP A 1 103 ? 0.867 -13.062 -3.697 1 98.06 103 ASP A O 1
ATOM 834 N N . LEU A 1 104 ? 0.204 -12.398 -5.742 1 98.12 104 LEU A N 1
ATOM 835 C CA . LEU A 1 104 ? -0.1 -13.758 -6.168 1 98.12 104 LEU A CA 1
ATOM 836 C C . LEU A 1 104 ? 0.353 -13.992 -7.605 1 98.12 104 LEU A C 1
ATOM 838 O O . LEU A 1 104 ? -0.004 -13.227 -8.508 1 98.12 104 LEU A O 1
ATOM 842 N N . ILE A 1 105 ? 1.149 -14.992 -7.793 1 97.38 105 ILE A N 1
ATOM 843 C CA . ILE A 1 105 ? 1.476 -15.453 -9.141 1 97.38 105 ILE A CA 1
ATOM 844 C C . ILE A 1 105 ? 0.612 -16.656 -9.492 1 97.38 105 ILE A C 1
ATOM 846 O O . ILE A 1 105 ? 0.801 -17.75 -8.938 1 97.38 105 ILE A O 1
ATOM 850 N N . ASP A 1 106 ? -0.234 -16.438 -10.391 1 95.44 106 ASP A N 1
ATOM 851 C CA . ASP A 1 106 ? -1.107 -17.5 -10.883 1 95.44 106 ASP A CA 1
ATOM 852 C C . ASP A 1 106 ? -0.571 -18.094 -12.18 1 95.44 106 ASP A C 1
ATOM 854 O O . ASP A 1 106 ? 0.345 -18.922 -12.164 1 95.44 106 ASP A O 1
ATOM 858 N N . SER A 1 107 ? -1.002 -17.516 -13.375 1 93.12 107 SER A N 1
ATOM 859 C CA . SER A 1 107 ? -0.482 -18.016 -14.648 1 93.12 107 SER A CA 1
ATOM 860 C C . SER A 1 107 ? 0.915 -17.469 -14.922 1 93.12 107 SER A C 1
ATOM 862 O O . SER A 1 107 ? 1.674 -18.047 -15.703 1 93.12 107 SER A O 1
ATOM 864 N N . GLY A 1 108 ? 1.19 -16.375 -14.359 1 94.12 108 GLY A N 1
ATOM 865 C CA . GLY A 1 108 ? 2.51 -15.781 -14.484 1 94.12 108 GLY A CA 1
ATOM 866 C C . GLY A 1 108 ? 2.623 -14.836 -15.664 1 94.12 108 GLY A C 1
ATOM 867 O O . GLY A 1 108 ? 3.648 -14.172 -15.836 1 94.12 108 GLY A O 1
ATOM 868 N N . TYR A 1 109 ? 1.613 -14.633 -16.438 1 92 109 TYR A N 1
ATOM 869 C CA . TYR A 1 109 ? 1.684 -13.852 -17.672 1 92 109 TYR A CA 1
ATOM 870 C C . TYR A 1 109 ? 1.963 -12.383 -17.375 1 92 109 TYR A C 1
ATOM 872 O O . TYR A 1 109 ? 2.859 -11.781 -17.969 1 92 109 TYR A O 1
ATOM 880 N N . THR A 1 110 ? 1.205 -11.82 -16.438 1 92.12 110 THR A N 1
ATOM 881 C CA . THR A 1 110 ? 1.385 -10.406 -16.109 1 92.12 110 THR A CA 1
ATOM 882 C C . THR A 1 110 ? 2.811 -10.141 -15.648 1 92.12 110 THR A C 1
ATOM 884 O O . THR A 1 110 ? 3.451 -9.188 -16.109 1 92.12 110 THR A O 1
ATOM 887 N N . MET A 1 111 ? 3.303 -11.016 -14.82 1 94.81 111 MET A N 1
ATOM 888 C CA . MET A 1 111 ? 4.641 -10.82 -14.266 1 94.81 111 MET A CA 1
ATOM 889 C C . MET A 1 111 ? 5.707 -10.961 -15.344 1 94.81 111 MET A C 1
ATOM 891 O O . MET A 1 111 ? 6.715 -10.258 -15.32 1 94.81 111 MET A O 1
ATOM 895 N N . SER A 1 112 ? 5.453 -11.875 -16.25 1 94 112 SER A N 1
ATOM 896 C CA . SER A 1 112 ? 6.387 -12.031 -17.359 1 94 112 SER A CA 1
ATOM 897 C C . SER A 1 112 ? 6.48 -10.75 -18.172 1 94 112 SER A C 1
ATOM 899 O O . SER A 1 112 ? 7.578 -10.305 -18.531 1 94 112 SER A O 1
ATOM 901 N N . CYS A 1 113 ? 5.332 -10.148 -18.484 1 94.25 113 CYS A N 1
ATOM 902 C CA . CYS A 1 113 ? 5.293 -8.898 -19.234 1 94.25 113 CYS A CA 1
ATOM 903 C C . CYS A 1 113 ? 5.957 -7.773 -18.453 1 94.25 113 CYS A C 1
ATOM 905 O O . CYS A 1 113 ? 6.715 -6.984 -19.016 1 94.25 113 CYS A O 1
ATOM 907 N N . VAL A 1 114 ? 5.73 -7.719 -17.172 1 96.94 114 VAL A N 1
ATOM 908 C CA . VAL A 1 114 ? 6.285 -6.668 -16.328 1 96.94 114 VAL A CA 1
ATOM 909 C C . VAL A 1 114 ? 7.805 -6.816 -16.25 1 96.94 114 VAL A C 1
ATOM 911 O O . VAL A 1 114 ? 8.539 -5.836 -16.391 1 96.94 114 VAL A O 1
ATOM 914 N N . LYS A 1 115 ? 8.25 -8.008 -16.047 1 9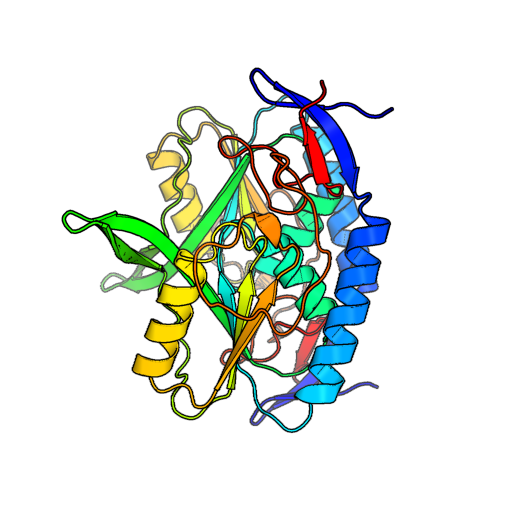7.19 115 LYS A N 1
ATOM 915 C CA . LYS A 1 115 ? 9.68 -8.289 -15.977 1 97.19 115 LYS A CA 1
ATOM 916 C C . LYS A 1 115 ? 10.391 -7.855 -17.25 1 97.19 115 LYS A C 1
ATOM 918 O O . LYS A 1 115 ? 11.422 -7.184 -17.203 1 97.19 115 LYS A O 1
ATOM 923 N N . GLU A 1 116 ? 9.797 -8.219 -18.359 1 95.44 116 GLU A N 1
ATOM 924 C CA . GLU A 1 116 ? 10.359 -7.828 -19.656 1 95.44 116 GLU A CA 1
ATOM 925 C C . GLU A 1 116 ? 10.398 -6.309 -19.797 1 95.44 116 GLU A C 1
ATOM 927 O O . GLU A 1 116 ? 11.391 -5.746 -20.266 1 95.44 116 GLU A O 1
ATOM 932 N N . ASN A 1 117 ? 9.281 -5.715 -19.453 1 96.31 117 ASN A N 1
ATOM 933 C CA . ASN A 1 117 ? 9.203 -4.258 -19.5 1 96.31 117 ASN A CA 1
ATOM 934 C C . ASN A 1 117 ? 10.312 -3.607 -18.672 1 96.31 117 ASN A C 1
ATOM 936 O O . ASN A 1 117 ? 10.914 -2.625 -19.109 1 96.31 117 ASN A O 1
ATOM 940 N N . PHE A 1 118 ? 10.625 -4.121 -17.469 1 98.31 118 PHE A N 1
ATOM 941 C CA . PHE A 1 118 ? 11.633 -3.549 -16.578 1 98.31 118 PHE A CA 1
ATOM 942 C C . PHE A 1 118 ? 13.023 -3.703 -17.188 1 98.31 118 PHE A C 1
ATOM 944 O O . PHE A 1 118 ? 13.867 -2.807 -17.062 1 98.31 118 PHE A O 1
ATOM 951 N N . TYR A 1 119 ? 13.266 -4.766 -17.859 1 98.25 119 TYR A N 1
ATOM 952 C CA . TYR A 1 119 ? 14.531 -4.91 -18.562 1 98.25 119 TYR A CA 1
ATOM 953 C C . TYR A 1 119 ? 14.641 -3.896 -19.703 1 98.25 119 TYR A C 1
ATOM 955 O O . TYR A 1 119 ? 15.711 -3.314 -19.922 1 98.25 119 TYR A O 1
ATOM 963 N N . GLU A 1 120 ? 13.562 -3.697 -20.391 1 97.31 120 GLU A N 1
ATOM 964 C CA . GLU A 1 120 ? 13.555 -2.725 -21.484 1 97.31 120 GLU A CA 1
ATOM 965 C C . GLU A 1 120 ? 13.828 -1.313 -20.969 1 97.31 120 GLU A C 1
ATOM 967 O O . GLU A 1 120 ? 14.422 -0.491 -21.656 1 97.31 120 GLU A O 1
ATOM 972 N N . LEU A 1 121 ? 13.414 -1.094 -19.75 1 97.06 121 LEU A N 1
ATOM 973 C CA . LEU A 1 121 ? 13.617 0.215 -19.141 1 97.06 121 LEU A CA 1
ATOM 974 C C . LEU A 1 121 ? 15.031 0.349 -18.594 1 97.06 121 LEU A C 1
ATOM 976 O O . LEU A 1 121 ? 15.406 1.411 -18.094 1 97.06 121 LEU A O 1
ATOM 980 N N . GLY A 1 122 ? 15.805 -0.758 -18.625 1 98.06 122 GLY A N 1
ATOM 981 C CA . GLY A 1 122 ? 17.234 -0.641 -18.359 1 98.06 122 GLY A CA 1
ATOM 982 C C . GLY A 1 122 ? 17.672 -1.334 -17.094 1 98.06 122 GLY A C 1
ATOM 983 O O . GLY A 1 122 ? 18.812 -1.204 -16.672 1 98.06 122 GLY A O 1
ATOM 984 N N . ALA A 1 123 ? 16.797 -2.104 -16.406 1 98.5 123 ALA A N 1
ATOM 985 C CA . ALA A 1 123 ? 17.172 -2.824 -15.195 1 98.5 123 ALA A CA 1
ATOM 986 C C . ALA A 1 123 ? 18.297 -3.816 -15.477 1 98.5 123 ALA A C 1
ATOM 988 O O . ALA A 1 123 ? 18.297 -4.488 -16.516 1 98.5 123 ALA A O 1
ATOM 989 N N . LYS A 1 124 ? 19.281 -3.857 -14.586 1 98.25 124 LYS A N 1
ATOM 990 C CA . LYS A 1 124 ? 20.375 -4.824 -14.688 1 98.25 124 LYS A CA 1
ATOM 991 C C . LYS A 1 124 ? 19.891 -6.234 -14.359 1 98.25 124 LYS A C 1
ATOM 993 O O . LYS A 1 124 ? 20.266 -7.199 -15.023 1 98.25 124 LYS A O 1
ATOM 998 N N . GLU A 1 125 ? 19.094 -6.297 -13.359 1 98.12 125 GLU A N 1
ATOM 999 C CA . GLU A 1 125 ? 18.5 -7.551 -12.891 1 98.12 125 GLU A CA 1
ATOM 1000 C C . GLU A 1 125 ? 17.094 -7.336 -12.352 1 98.12 125 GLU A C 1
ATOM 1002 O O . GLU A 1 125 ? 16.828 -6.355 -11.656 1 98.12 125 GLU A O 1
ATOM 1007 N N . VAL A 1 126 ? 16.234 -8.242 -12.734 1 98.56 126 VAL A N 1
ATOM 1008 C CA . VAL A 1 126 ? 14.867 -8.172 -12.227 1 98.56 126 VAL A CA 1
ATOM 1009 C C . VAL A 1 126 ? 14.531 -9.453 -11.461 1 98.56 126 VAL A C 1
ATOM 1011 O O . VAL A 1 126 ? 14.625 -10.555 -12.016 1 98.56 126 VAL A O 1
ATOM 1014 N N . ARG A 1 127 ? 14.211 -9.297 -10.219 1 98.5 127 ARG A N 1
ATOM 1015 C CA . ARG A 1 127 ? 13.766 -10.391 -9.359 1 98.5 127 ARG A CA 1
ATOM 1016 C C . ARG A 1 127 ? 12.297 -10.227 -8.992 1 98.5 127 ARG A C 1
ATOM 1018 O O . ARG A 1 127 ? 11.734 -9.141 -9.109 1 98.5 127 ARG A O 1
ATOM 1025 N N . ILE A 1 128 ? 11.742 -11.344 -8.57 1 98.69 128 ILE A N 1
ATOM 1026 C CA . ILE A 1 128 ? 10.32 -11.336 -8.219 1 98.69 128 ILE A CA 1
ATOM 1027 C C . ILE A 1 128 ? 10.141 -11.867 -6.805 1 98.69 128 ILE A C 1
ATOM 1029 O O . ILE A 1 128 ? 10.656 -12.938 -6.465 1 98.69 128 ILE A O 1
ATOM 1033 N N . ALA A 1 129 ? 9.539 -11.109 -5.961 1 98.88 129 ALA A N 1
ATOM 1034 C CA . ALA A 1 129 ? 9.055 -11.523 -4.648 1 98.88 129 ALA A CA 1
ATOM 1035 C C . ALA A 1 129 ? 7.531 -11.602 -4.629 1 98.88 129 ALA A C 1
ATOM 1037 O O . ALA A 1 129 ? 6.852 -10.602 -4.871 1 98.88 129 ALA A O 1
ATOM 1038 N N . ALA A 1 130 ? 6.992 -12.758 -4.348 1 98.88 130 ALA A N 1
ATOM 1039 C CA . ALA A 1 130 ? 5.547 -12.945 -4.336 1 98.88 130 ALA A CA 1
ATOM 1040 C C . ALA A 1 130 ? 5.082 -13.555 -3.018 1 98.88 130 ALA A C 1
ATOM 1042 O O . ALA A 1 130 ? 5.695 -14.508 -2.52 1 98.88 130 ALA A O 1
ATOM 1043 N N . MET A 1 131 ? 4.008 -13.023 -2.51 1 98.88 131 MET A N 1
ATOM 1044 C CA . MET A 1 131 ? 3.445 -13.586 -1.286 1 98.88 131 MET A CA 1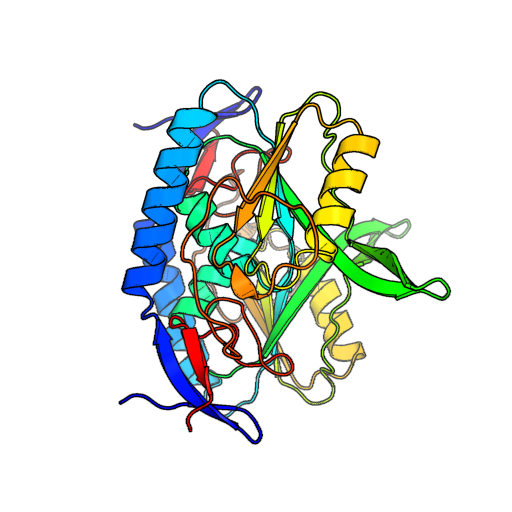
ATOM 1045 C C . MET A 1 131 ? 3.012 -15.031 -1.502 1 98.88 131 MET A C 1
ATOM 1047 O O . MET A 1 131 ? 3.326 -15.906 -0.691 1 98.88 131 MET A O 1
ATOM 1051 N N . LEU A 1 132 ? 2.322 -15.266 -2.629 1 98.81 132 LEU A N 1
ATOM 1052 C CA . LEU A 1 132 ? 1.802 -16.594 -2.943 1 98.81 132 LEU A CA 1
ATOM 1053 C C . LEU A 1 132 ? 2.107 -16.969 -4.391 1 98.81 132 LEU A C 1
ATOM 1055 O O . LEU A 1 132 ? 2.109 -16.109 -5.27 1 98.81 132 LEU A O 1
ATOM 1059 N N . THR A 1 133 ? 2.291 -18.219 -4.625 1 98.25 133 THR A N 1
ATOM 1060 C CA . THR A 1 133 ? 2.379 -18.75 -5.984 1 98.25 133 THR A CA 1
ATOM 1061 C C . THR A 1 133 ? 1.516 -20 -6.133 1 98.25 133 THR A C 1
ATOM 1063 O O . THR A 1 133 ? 1.328 -20.75 -5.172 1 98.25 133 THR A O 1
ATOM 1066 N N . LYS A 1 134 ? 0.975 -20.172 -7.27 1 97.69 134 LYS A N 1
ATOM 1067 C CA . LYS A 1 134 ? 0.309 -21.391 -7.68 1 97.69 134 LYS A CA 1
ATOM 1068 C C . LYS A 1 134 ? 1.12 -22.141 -8.742 1 97.69 134 LYS A C 1
ATOM 1070 O O . LYS A 1 134 ? 0.851 -22 -9.938 1 97.69 134 LYS A O 1
ATOM 1075 N N . PRO A 1 135 ? 1.981 -22.953 -8.289 1 96.06 135 PRO A N 1
ATOM 1076 C CA . PRO A 1 135 ? 2.898 -23.562 -9.25 1 96.06 135 PRO A CA 1
ATOM 1077 C C . PRO A 1 135 ? 2.17 -24.359 -10.336 1 96.06 135 PRO A C 1
ATOM 1079 O O . PRO A 1 135 ? 2.582 -24.344 -11.5 1 96.06 135 PRO A O 1
ATOM 1082 N N . ALA A 1 136 ? 1.072 -24.969 -10.016 1 95.44 136 ALA A N 1
ATOM 1083 C CA . ALA A 1 136 ? 0.344 -25.828 -10.953 1 95.44 136 ALA A CA 1
ATOM 1084 C C . ALA A 1 136 ? -0.384 -24.984 -12 1 95.44 136 ALA A C 1
ATOM 1086 O O . ALA A 1 136 ? -0.785 -25.5 -13.047 1 95.44 136 ALA A O 1
ATOM 1087 N N . ALA A 1 137 ? -0.506 -23.734 -11.711 1 94.88 137 ALA A N 1
ATOM 1088 C CA . ALA A 1 137 ? -1.281 -22.891 -12.602 1 94.88 137 ALA A CA 1
ATOM 1089 C C . ALA A 1 137 ? -0.368 -22.109 -13.555 1 94.88 137 ALA A C 1
ATOM 1091 O O . ALA A 1 137 ? -0.842 -21.438 -14.469 1 94.88 137 ALA A O 1
ATOM 1092 N N . LEU A 1 138 ? 0.933 -22.203 -13.375 1 94.06 138 LEU A N 1
ATOM 1093 C CA . LEU A 1 138 ? 1.891 -21.453 -14.18 1 94.06 138 LEU A CA 1
ATOM 1094 C C . LEU A 1 138 ? 1.786 -21.844 -15.648 1 94.06 138 LEU A C 1
ATOM 1096 O O . LEU A 1 138 ? 1.733 -23.031 -15.984 1 94.06 138 LEU A O 1
ATOM 1100 N N . LYS A 1 139 ? 1.76 -20.844 -16.531 1 91.62 139 LYS A N 1
ATOM 1101 C CA . LYS A 1 139 ? 1.62 -21.109 -17.969 1 91.62 139 LYS A CA 1
ATOM 1102 C C . LYS A 1 139 ? 2.787 -20.516 -18.75 1 91.62 139 LYS A C 1
ATOM 1104 O O . LYS A 1 139 ? 2.834 -20.625 -19.969 1 91.62 139 LYS A O 1
ATOM 1109 N N . CYS A 1 140 ? 3.646 -19.828 -18.125 1 90 140 CYS A N 1
ATOM 1110 C CA . CYS A 1 140 ? 4.832 -19.266 -18.766 1 90 140 CYS A CA 1
ATOM 1111 C C . CYS A 1 140 ? 6.078 -19.547 -17.938 1 90 140 CYS A C 1
ATOM 1113 O O . CYS A 1 140 ? 5.984 -20.016 -16.797 1 90 140 CYS A O 1
ATOM 1115 N N . ASP A 1 141 ? 7.129 -19.312 -18.594 1 90.38 141 ASP A N 1
ATOM 1116 C CA . ASP A 1 141 ? 8.406 -19.578 -17.938 1 90.38 141 ASP A CA 1
ATOM 1117 C C . ASP A 1 141 ? 8.836 -18.391 -17.078 1 90.38 141 ASP A C 1
ATOM 1119 O O . ASP A 1 141 ? 9.609 -17.531 -17.516 1 90.38 141 ASP A O 1
ATOM 1123 N N . ILE A 1 142 ? 8.328 -18.328 -15.875 1 93.94 142 ILE A N 1
ATOM 1124 C CA . ILE A 1 142 ? 8.711 -17.266 -14.945 1 93.94 142 ILE A CA 1
ATOM 1125 C C . ILE A 1 142 ? 9.172 -17.875 -13.625 1 93.94 142 ILE A C 1
ATOM 1127 O O . ILE A 1 142 ? 8.602 -18.859 -13.148 1 93.94 142 ILE A O 1
ATOM 1131 N N . HIS A 1 143 ? 10.266 -17.422 -13.219 1 94.88 143 HIS A N 1
ATOM 1132 C CA . HIS A 1 143 ? 10.828 -17.844 -11.945 1 94.88 143 HIS A CA 1
ATOM 1133 C C . HIS A 1 143 ? 10.602 -16.797 -10.859 1 94.88 143 HIS A C 1
ATOM 1135 O O . HIS A 1 143 ? 10.938 -15.625 -11.039 1 94.88 143 HIS A O 1
ATOM 1141 N N . THR A 1 144 ? 10.016 -17.203 -9.805 1 97.25 144 THR A N 1
ATOM 1142 C CA . THR A 1 144 ? 9.844 -16.344 -8.633 1 97.25 144 THR A CA 1
ATOM 1143 C C . THR A 1 144 ? 10.992 -16.531 -7.648 1 97.25 144 THR A C 1
ATOM 1145 O O . THR A 1 144 ? 11.172 -17.625 -7.102 1 97.25 144 THR A O 1
ATOM 1148 N N . ASP A 1 145 ? 11.727 -15.492 -7.41 1 98.5 145 ASP A N 1
ATOM 1149 C CA . ASP A 1 145 ? 12.961 -15.578 -6.633 1 98.5 145 ASP A CA 1
ATOM 1150 C C . ASP A 1 145 ? 12.664 -15.75 -5.148 1 98.5 145 ASP A C 1
ATOM 1152 O O . ASP A 1 145 ? 13.359 -16.5 -4.453 1 98.5 145 ASP A O 1
ATOM 1156 N N . TYR A 1 146 ? 11.734 -15.039 -4.613 1 98.81 146 TYR A N 1
ATOM 1157 C CA . TYR A 1 146 ? 11.336 -15.102 -3.213 1 98.81 146 TYR A CA 1
ATOM 1158 C C . TYR A 1 146 ? 9.852 -15.406 -3.084 1 98.81 146 TYR A C 1
ATOM 1160 O O . TYR A 1 146 ? 9.008 -14.602 -3.473 1 98.81 146 TYR A O 1
ATOM 1168 N N . VAL A 1 147 ? 9.539 -16.594 -2.561 1 98.81 147 VAL A N 1
ATOM 1169 C CA . VAL A 1 147 ? 8.156 -17.062 -2.467 1 98.81 147 VAL A CA 1
ATOM 1170 C C . VAL A 1 147 ? 7.742 -17.156 -1.002 1 98.81 147 VAL A C 1
ATOM 1172 O O . VAL A 1 147 ? 8.422 -17.797 -0.196 1 98.81 147 VAL A O 1
ATOM 1175 N N . GLY A 1 148 ? 6.676 -16.469 -0.658 1 98.81 148 GLY A N 1
ATOM 1176 C CA . GLY A 1 148 ? 6.148 -16.656 0.684 1 98.81 148 GLY A CA 1
ATOM 1177 C C . GLY A 1 148 ? 5.625 -18.062 0.922 1 98.81 148 GLY A C 1
ATOM 1178 O O . GLY A 1 148 ? 6.238 -18.844 1.651 1 98.81 148 GLY A O 1
ATOM 1179 N N . LEU A 1 149 ? 4.508 -18.375 0.186 1 98.81 149 LEU A N 1
ATOM 1180 C CA . LEU A 1 149 ? 3.889 -19.703 0.292 1 98.81 149 LEU A CA 1
ATOM 1181 C C . LEU A 1 149 ? 3.461 -20.203 -1.079 1 98.81 149 LEU A C 1
ATOM 1183 O O . LEU A 1 149 ? 2.996 -19.438 -1.919 1 98.81 149 LEU A O 1
ATOM 1187 N N . GLU A 1 150 ? 3.59 -21.438 -1.314 1 98.56 150 GLU A N 1
ATOM 1188 C CA . GLU A 1 150 ? 2.982 -22.094 -2.463 1 98.56 150 GLU A CA 1
ATOM 1189 C C . GLU A 1 150 ? 1.618 -22.672 -2.107 1 98.56 150 GLU A C 1
ATOM 1191 O O . GLU A 1 150 ? 1.461 -23.312 -1.057 1 98.56 150 GLU A O 1
ATOM 1196 N N . ILE A 1 151 ? 0.688 -22.438 -2.947 1 98.25 151 ILE A N 1
ATOM 1197 C CA . ILE A 1 151 ? -0.659 -22.891 -2.629 1 98.25 151 ILE A CA 1
ATOM 1198 C C . ILE A 1 151 ? -1.257 -23.609 -3.836 1 98.25 151 ILE A C 1
ATOM 1200 O O . ILE A 1 151 ? -0.671 -23.609 -4.922 1 98.25 151 ILE A O 1
ATOM 1204 N N . GLY A 1 152 ? -2.414 -24.266 -3.635 1 96.31 152 GLY A N 1
ATOM 1205 C CA . GLY A 1 152 ? -3.15 -24.891 -4.723 1 96.31 152 GLY A CA 1
ATOM 1206 C C . GLY A 1 152 ? -3.941 -23.891 -5.555 1 96.31 152 GLY A C 1
ATOM 1207 O O . GLY A 1 152 ? -3.752 -22.672 -5.426 1 96.31 152 GLY A O 1
ATOM 1208 N N . ASN A 1 153 ? -4.859 -24.312 -6.367 1 95.56 153 ASN A N 1
ATOM 1209 C CA . ASN A 1 153 ? -5.527 -23.469 -7.352 1 95.56 153 ASN A CA 1
ATOM 1210 C C . ASN A 1 153 ? -6.859 -22.938 -6.824 1 95.56 153 ASN A C 1
ATOM 1212 O O . ASN A 1 153 ? -7.707 -22.484 -7.602 1 95.56 153 ASN A O 1
ATOM 1216 N N . ASP A 1 154 ? -7.02 -22.875 -5.59 1 95.25 154 ASP A N 1
ATOM 1217 C CA . ASP A 1 154 ? -8.25 -22.344 -5.004 1 95.25 154 ASP A CA 1
ATOM 1218 C C . ASP A 1 154 ? -8.383 -20.844 -5.246 1 95.25 154 ASP A C 1
ATOM 1220 O O . ASP A 1 154 ? -7.383 -20.141 -5.398 1 95.25 154 ASP A O 1
ATOM 1224 N N . PHE A 1 155 ? -9.656 -20.438 -5.418 1 96.75 155 PHE A N 1
ATOM 1225 C CA . PHE A 1 155 ? -9.945 -19 -5.387 1 96.75 155 PHE A CA 1
ATOM 1226 C C . PHE A 1 155 ? -9.836 -18.469 -3.967 1 96.75 155 PHE A C 1
ATOM 1228 O O . PHE A 1 155 ? -10.461 -18.984 -3.047 1 96.75 155 PHE A O 1
ATOM 1235 N N . ILE A 1 156 ? -9.008 -17.438 -3.785 1 98.06 156 ILE A N 1
ATOM 1236 C CA . ILE A 1 156 ? -8.703 -17 -2.424 1 98.06 156 ILE A CA 1
ATOM 1237 C C . ILE A 1 156 ? -8.961 -15.508 -2.283 1 98.06 156 ILE A C 1
ATOM 1239 O O . ILE A 1 156 ? -8.93 -14.773 -3.273 1 98.06 156 ILE A O 1
ATOM 1243 N N . VAL A 1 157 ? -9.266 -15.031 -1.089 1 98 157 VAL A N 1
ATOM 1244 C CA . VAL A 1 157 ? -9.477 -13.633 -0.732 1 98 157 VAL A CA 1
ATOM 1245 C C . VAL A 1 157 ? -8.812 -13.336 0.611 1 98 157 VAL A C 1
ATOM 1247 O O . VAL A 1 157 ? -8.562 -14.242 1.401 1 98 157 VAL A O 1
ATOM 1250 N N . GLY A 1 158 ? -8.492 -12.047 0.771 1 98.06 158 GLY A N 1
ATOM 1251 C CA . GLY A 1 158 ? -7.898 -11.641 2.031 1 98.06 158 GLY A CA 1
ATOM 1252 C C . GLY A 1 158 ? -6.43 -11.273 1.909 1 98.06 158 GLY A C 1
ATOM 1253 O O . GLY A 1 158 ? -5.762 -11.672 0.952 1 98.06 158 GLY A O 1
ATOM 1254 N N . HIS A 1 159 ? -5.984 -10.508 2.861 1 98.38 159 HIS A N 1
ATOM 1255 C CA . HIS A 1 159 ? -4.594 -10.062 2.92 1 98.38 159 HIS A CA 1
ATOM 1256 C C . HIS A 1 159 ? -4.18 -9.383 1.621 1 98.38 159 HIS A C 1
ATOM 1258 O O . HIS A 1 159 ? -3.156 -9.727 1.03 1 98.38 159 HIS A O 1
ATOM 1264 N N . GLY A 1 160 ? -5.023 -8.516 1.127 1 97.88 160 GLY A N 1
ATOM 1265 C CA . GLY A 1 160 ? -4.785 -7.766 -0.098 1 97.88 160 GLY A CA 1
ATOM 1266 C C . GLY A 1 160 ? -5.531 -8.328 -1.294 1 97.88 160 GLY A C 1
ATOM 1267 O O . GLY A 1 160 ? -5.824 -7.602 -2.246 1 97.88 160 GLY A O 1
ATOM 1268 N N . LEU A 1 161 ? -5.867 -9.609 -1.285 1 98 161 LEU A N 1
ATOM 1269 C CA . LEU A 1 161 ? -6.582 -10.266 -2.375 1 98 161 LEU A CA 1
ATOM 1270 C C . LEU A 1 161 ? -8.086 -10.031 -2.254 1 98 161 LEU A C 1
ATOM 1272 O O . LEU A 1 161 ? -8.633 -10.023 -1.149 1 98 161 LEU A O 1
ATOM 1276 N N . ASP A 1 162 ? -8.711 -9.93 -3.43 1 97.44 162 ASP A N 1
ATOM 1277 C CA . ASP A 1 162 ? -10.102 -9.492 -3.348 1 97.44 162 ASP A CA 1
ATOM 1278 C C . ASP A 1 162 ? -11.016 -10.43 -4.137 1 97.44 162 ASP A C 1
ATOM 1280 O O . ASP A 1 162 ? -10.547 -11.211 -4.965 1 97.44 162 ASP A O 1
ATOM 1284 N N . TYR A 1 163 ? -12.234 -10.43 -3.787 1 97.31 163 TYR A N 1
ATOM 1285 C CA . TYR A 1 163 ? -13.359 -10.906 -4.586 1 97.31 163 TYR A CA 1
ATOM 1286 C C . TYR A 1 163 ? -14.289 -9.758 -4.957 1 97.31 163 TYR A C 1
ATOM 1288 O O . TYR A 1 163 ? -15.039 -9.258 -4.113 1 97.31 163 TYR A O 1
ATOM 1296 N N . ASP A 1 164 ? -14.211 -9.383 -6.246 1 94.56 164 ASP A N 1
ATOM 1297 C CA . ASP A 1 164 ? -15.023 -8.273 -6.738 1 94.56 164 ASP A CA 1
ATOM 1298 C C . ASP A 1 164 ? -14.836 -7.031 -5.875 1 94.56 164 ASP A C 1
ATOM 1300 O O . ASP A 1 164 ? -15.812 -6.457 -5.387 1 94.56 164 ASP A O 1
ATOM 1304 N N . ASP A 1 165 ? -13.617 -6.691 -5.547 1 93.56 165 ASP A N 1
ATOM 1305 C CA . ASP A 1 165 ? -13.172 -5.477 -4.875 1 93.56 165 ASP A CA 1
ATOM 1306 C C . ASP A 1 165 ? -13.461 -5.539 -3.377 1 93.56 165 ASP A C 1
ATOM 1308 O O . ASP A 1 165 ? -13.391 -4.52 -2.684 1 93.56 165 ASP A O 1
ATOM 1312 N N . LEU A 1 166 ? -13.805 -6.742 -2.891 1 95.75 166 LEU A N 1
ATOM 1313 C CA . LEU A 1 166 ? -14.086 -6.887 -1.465 1 95.75 166 LEU A CA 1
ATOM 1314 C C . LEU A 1 166 ? -13.109 -7.855 -0.813 1 95.75 166 LEU A C 1
ATOM 1316 O O . LEU A 1 166 ? -12.586 -8.758 -1.475 1 95.75 166 LEU A O 1
ATOM 1320 N N . GLY A 1 167 ? -12.898 -7.645 0.477 1 96.44 167 GLY A N 1
ATOM 1321 C CA . GLY A 1 167 ? -12.219 -8.648 1.283 1 96.44 167 GLY A CA 1
ATOM 1322 C C . GLY A 1 167 ? -10.742 -8.375 1.46 1 96.44 167 GLY A C 1
ATOM 1323 O O . GLY A 1 167 ? -10.055 -9.094 2.191 1 96.44 167 GLY A O 1
ATOM 1324 N N . ARG A 1 168 ? -10.195 -7.32 0.894 1 97.25 168 ARG A N 1
ATOM 1325 C CA . ARG A 1 168 ? -8.758 -7.055 0.915 1 97.25 168 ARG A CA 1
ATOM 1326 C C . ARG A 1 168 ? -8.258 -6.848 2.342 1 97.25 168 ARG A C 1
ATOM 1328 O O . ARG A 1 168 ? -7.113 -7.168 2.654 1 97.25 168 ARG A O 1
ATOM 1335 N N . MET A 1 169 ? -9.172 -6.434 3.225 1 96.81 169 MET A N 1
ATOM 1336 C CA . MET A 1 169 ? -8.773 -5.957 4.547 1 96.81 169 MET A CA 1
ATOM 1337 C C . MET A 1 169 ? -8.578 -7.129 5.508 1 96.81 169 MET A C 1
ATOM 1339 O O . MET A 1 169 ? -8.016 -6.957 6.594 1 96.81 169 MET A O 1
ATOM 1343 N N . TYR A 1 170 ? -9.062 -8.242 5.141 1 97.56 170 TYR A N 1
ATOM 1344 C CA . TYR A 1 170 ? -8.984 -9.375 6.059 1 97.56 170 TYR A CA 1
ATOM 1345 C C . TYR A 1 170 ? -7.539 -9.773 6.309 1 97.56 170 TYR A C 1
ATOM 1347 O O . TYR A 1 170 ? -6.73 -9.805 5.379 1 97.56 170 TYR A O 1
ATOM 1355 N N . GLN A 1 171 ? -7.234 -10.109 7.555 1 97.44 171 GLN A N 1
ATOM 1356 C CA . GLN A 1 171 ? -5.871 -10.492 7.91 1 97.44 171 GLN A CA 1
ATOM 1357 C C . GLN A 1 171 ? -5.531 -11.883 7.379 1 97.44 171 GLN A C 1
ATOM 1359 O O . GLN A 1 171 ? -4.441 -12.094 6.84 1 97.44 171 GLN A O 1
ATOM 1364 N N . ASP A 1 172 ? -6.488 -12.758 7.547 1 98.25 172 ASP A N 1
ATOM 1365 C CA . ASP A 1 172 ? -6.297 -14.117 7.059 1 98.25 172 ASP A CA 1
ATOM 1366 C C . ASP A 1 172 ? -6.609 -14.219 5.57 1 98.25 172 ASP A C 1
ATOM 1368 O O . ASP A 1 172 ? -7.242 -13.328 5 1 98.25 172 ASP A O 1
ATOM 1372 N N . ILE A 1 173 ? -6.168 -15.227 4.98 1 98.44 173 ILE A N 1
ATOM 1373 C CA . ILE A 1 173 ? -6.574 -15.57 3.621 1 98.44 173 ILE A CA 1
ATOM 1374 C C . ILE A 1 173 ? -7.648 -16.656 3.668 1 98.44 173 ILE A C 1
ATOM 1376 O O . ILE A 1 173 ? -7.539 -17.609 4.441 1 98.44 173 ILE A O 1
ATOM 1380 N N . TYR A 1 174 ? -8.656 -16.5 2.869 1 98.38 174 TYR A N 1
ATOM 1381 C CA . TYR A 1 174 ? -9.812 -17.391 2.846 1 98.38 174 TYR A CA 1
ATOM 1382 C C . TYR A 1 174 ? -9.961 -18.047 1.48 1 98.38 174 TYR A C 1
ATOM 1384 O O . TYR A 1 174 ? -9.5 -17.516 0.47 1 98.38 174 TYR A O 1
ATOM 1392 N N . LYS A 1 175 ? -10.562 -19.188 1.464 1 98.25 175 LYS A N 1
ATOM 1393 C CA . LYS A 1 175 ? -10.969 -19.844 0.226 1 98.25 175 LYS A CA 1
ATOM 1394 C C . LYS A 1 175 ? -12.469 -20.141 0.223 1 98.25 175 LYS A C 1
ATOM 1396 O O . LYS A 1 175 ? -13.125 -20.047 1.264 1 98.25 175 LYS A O 1
ATOM 1401 N N . ILE A 1 176 ? -13 -20.422 -0.96 1 96.94 176 ILE A N 1
ATOM 1402 C CA . ILE A 1 176 ? -14.43 -20.688 -1.072 1 96.94 176 ILE A CA 1
ATOM 1403 C C . ILE A 1 176 ? -14.789 -21.906 -0.225 1 96.94 176 ILE A C 1
ATOM 1405 O O . ILE A 1 176 ? -14.086 -22.922 -0.239 1 96.94 176 ILE A O 1
ATOM 1409 N N . LYS A 1 177 ? -15.883 -21.672 0.474 1 93.75 177 LYS A N 1
ATOM 1410 C CA . LYS A 1 177 ? -16.375 -22.797 1.278 1 93.75 177 LYS A CA 1
ATOM 1411 C C . LYS A 1 177 ? -17.125 -23.812 0.415 1 93.75 177 LYS A C 1
ATOM 1413 O O . LYS A 1 177 ? -18.016 -23.438 -0.361 1 93.75 177 LYS A O 1
ATOM 1418 N N . GLU A 1 178 ? -16.766 -25 0.379 1 82.25 178 GLU A N 1
ATOM 1419 C CA . GLU A 1 178 ? -17.453 -26.062 -0.338 1 82.25 178 GLU A CA 1
ATOM 1420 C C . GLU A 1 178 ? -18.781 -26.422 0.328 1 82.25 178 GLU A C 1
ATOM 1422 O O . GLU A 1 178 ? -18.922 -26.312 1.55 1 82.25 178 GLU A O 1
ATOM 1427 N N . MET B 1 1 ? 21.719 6.074 20.328 1 52.44 1 MET B N 1
ATOM 1428 C CA . MET B 1 1 ? 20.469 6.441 19.656 1 52.44 1 MET B CA 1
ATOM 1429 C C . MET B 1 1 ? 20.547 6.121 18.172 1 52.44 1 MET B C 1
ATOM 1431 O O . MET B 1 1 ? 21.516 6.484 17.5 1 52.44 1 MET B O 1
ATOM 1435 N N . ARG B 1 2 ? 19.656 5.184 17.578 1 75.94 2 ARG B N 1
ATOM 1436 C CA . ARG B 1 2 ? 19.812 4.652 16.219 1 75.94 2 ARG B CA 1
ATOM 1437 C C . ARG B 1 2 ? 19.578 5.738 15.172 1 75.94 2 ARG B C 1
ATOM 1439 O O . ARG B 1 2 ? 18.562 6.43 15.203 1 75.94 2 ARG B O 1
ATOM 1446 N N . THR B 1 3 ? 20.688 6.34 14.68 1 91 3 THR B N 1
ATOM 1447 C CA . THR B 1 3 ? 20.656 7.32 13.602 1 91 3 THR B CA 1
ATOM 1448 C C . THR B 1 3 ? 20.734 6.633 12.242 1 91 3 THR B C 1
ATOM 1450 O O . THR B 1 3 ? 21.328 5.562 12.109 1 91 3 THR B O 1
ATOM 1453 N N . ILE B 1 4 ? 20.031 7.309 11.297 1 94.81 4 ILE B N 1
ATOM 1454 C CA . ILE B 1 4 ? 20.141 6.805 9.93 1 94.81 4 ILE B CA 1
ATOM 1455 C C . ILE B 1 4 ? 20.609 7.926 9.008 1 94.81 4 ILE B C 1
ATOM 1457 O O . ILE B 1 4 ? 20.406 9.109 9.289 1 94.81 4 ILE B O 1
ATOM 1461 N N . LYS B 1 5 ? 21.297 7.578 8 1 95.56 5 LYS B N 1
ATOM 1462 C CA . LYS B 1 5 ? 21.75 8.531 6.996 1 95.56 5 LYS B CA 1
ATOM 1463 C C . LYS B 1 5 ? 21.094 8.258 5.648 1 95.56 5 LYS B C 1
ATOM 1465 O O . LYS B 1 5 ? 21.125 7.133 5.148 1 95.56 5 LYS B O 1
ATOM 1470 N N . LEU B 1 6 ? 20.438 9.266 5.098 1 95.75 6 LEU B N 1
ATOM 1471 C CA . LEU B 1 6 ? 19.859 9.234 3.756 1 95.75 6 LEU B CA 1
ATOM 1472 C C . LEU B 1 6 ? 20.422 10.367 2.902 1 95.75 6 LEU B C 1
ATOM 1474 O O . LEU B 1 6 ? 20.172 11.539 3.174 1 95.75 6 LEU B O 1
ATOM 1478 N N . LYS B 1 7 ? 21.109 10.008 1.881 1 94.81 7 LYS B N 1
ATOM 1479 C CA . LYS B 1 7 ? 21.766 10.969 1.016 1 94.81 7 LYS B CA 1
ATOM 1480 C C . LYS B 1 7 ? 22.641 11.938 1.828 1 94.81 7 LYS B C 1
ATOM 1482 O O . LYS B 1 7 ? 23.609 11.516 2.469 1 94.81 7 LYS B O 1
ATOM 1487 N N . ASP B 1 8 ? 22.219 13.172 1.986 1 95.6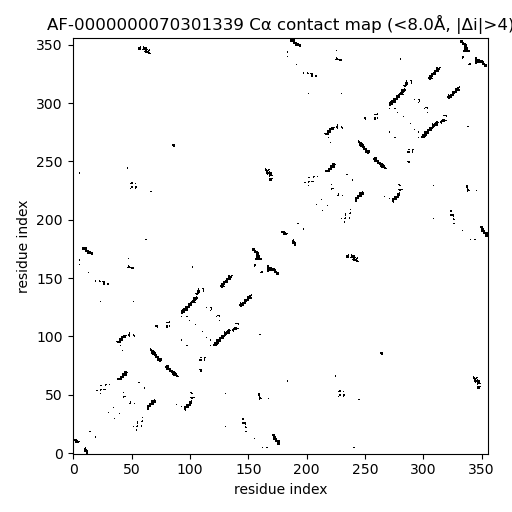9 8 ASP B N 1
ATOM 1488 C CA . ASP B 1 8 ? 23.062 14.211 2.588 1 95.69 8 ASP B CA 1
ATOM 1489 C C . ASP B 1 8 ? 22.562 14.57 3.988 1 95.69 8 ASP B C 1
ATOM 1491 O O . ASP B 1 8 ? 23.062 15.508 4.605 1 95.69 8 ASP B O 1
ATOM 1495 N N . LYS B 1 9 ? 21.594 13.797 4.496 1 96.56 9 LYS B N 1
ATOM 1496 C CA . LYS B 1 9 ? 21 14.172 5.773 1 96.56 9 LYS B CA 1
ATOM 1497 C C . LYS B 1 9 ? 21.078 13.031 6.777 1 96.56 9 LYS B C 1
ATOM 1499 O O . LYS B 1 9 ? 21.062 11.859 6.391 1 96.56 9 LYS B O 1
ATOM 1504 N N . GLU B 1 10 ? 21.188 13.445 8.008 1 97.38 10 GLU B N 1
ATOM 1505 C CA . GLU B 1 10 ? 21.125 12.5 9.117 1 97.38 10 GLU B CA 1
ATOM 1506 C C . GLU B 1 10 ? 19.844 12.656 9.914 1 97.38 10 GLU B C 1
ATOM 1508 O O . GLU B 1 10 ? 19.375 13.781 10.141 1 97.38 10 GLU B O 1
ATOM 1513 N N . PHE B 1 11 ? 19.328 11.516 10.289 1 97.88 11 PHE B N 1
ATOM 1514 C CA . PHE B 1 11 ? 18.047 11.5 11 1 97.88 11 PHE B CA 1
ATOM 1515 C C . PHE B 1 11 ? 18.172 10.734 12.305 1 97.88 11 PHE B C 1
ATOM 1517 O O . PHE B 1 11 ? 18.984 9.82 12.43 1 97.88 11 PHE B O 1
ATOM 1524 N N . GLU B 1 12 ? 17.328 11.125 13.266 1 97.94 12 GLU B N 1
ATOM 1525 C CA . GLU B 1 12 ? 17.203 10.406 14.531 1 97.94 12 GLU B CA 1
ATOM 1526 C C . GLU B 1 12 ? 15.75 10.023 14.797 1 97.94 12 GLU B C 1
ATOM 1528 O O . GLU B 1 12 ? 14.828 10.648 14.266 1 97.94 12 GLU B O 1
ATOM 1533 N N . ILE B 1 13 ? 15.578 9.039 15.656 1 97.69 13 ILE B N 1
ATOM 1534 C CA . ILE B 1 13 ? 14.227 8.547 15.922 1 97.69 13 ILE B CA 1
ATOM 1535 C C . ILE B 1 13 ? 13.391 9.672 16.531 1 97.69 13 ILE B C 1
ATOM 1537 O O . ILE B 1 13 ? 13.836 10.359 17.453 1 97.69 13 ILE B O 1
ATOM 1541 N N . TYR B 1 14 ? 12.25 9.867 15.953 1 97.88 14 TYR B N 1
ATOM 1542 C CA . TYR B 1 14 ? 11.281 10.844 16.422 1 97.88 14 TYR B CA 1
ATOM 1543 C C . TYR B 1 14 ? 10.07 10.156 17.047 1 97.88 14 TYR B C 1
ATOM 1545 O O . TYR B 1 14 ? 9.664 10.5 18.156 1 97.88 14 TYR B O 1
ATOM 1553 N N . ILE B 1 15 ? 9.508 9.18 16.375 1 98.31 15 ILE B N 1
ATOM 1554 C CA . ILE B 1 15 ? 8.375 8.391 16.859 1 98.31 15 ILE B CA 1
ATOM 1555 C C . ILE B 1 15 ? 8.664 6.906 1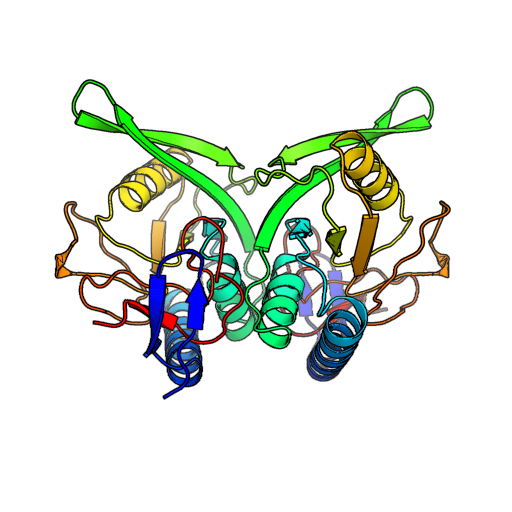6.656 1 98.31 15 ILE B C 1
ATOM 1557 O O . ILE B 1 15 ? 8.742 6.434 15.523 1 98.31 15 ILE B O 1
ATOM 1561 N N . PRO B 1 16 ? 8.734 6.113 17.734 1 98.25 16 PRO B N 1
ATOM 1562 C CA . PRO B 1 16 ? 8.953 4.676 17.578 1 98.25 16 PRO B CA 1
ATOM 1563 C C . PRO B 1 16 ? 7.75 3.963 16.953 1 98.25 16 PRO B C 1
ATOM 1565 O O . PRO B 1 16 ? 6.605 4.367 17.172 1 98.25 16 PRO B O 1
ATOM 1568 N N . ALA B 1 17 ? 7.977 2.885 16.266 1 97.88 17 ALA B N 1
ATOM 1569 C CA . ALA B 1 17 ? 6.941 2.109 15.586 1 97.88 17 ALA B CA 1
ATOM 1570 C C . ALA B 1 17 ? 5.852 1.672 16.562 1 97.88 17 ALA B C 1
ATOM 1572 O O . ALA B 1 17 ? 4.676 1.615 16.188 1 97.88 17 ALA B O 1
ATOM 1573 N N . THR B 1 18 ? 6.215 1.349 17.75 1 98.19 18 THR B N 1
ATOM 1574 C CA . THR B 1 18 ? 5.25 0.88 18.75 1 98.19 18 THR B CA 1
ATOM 1575 C C . THR B 1 18 ? 4.176 1.935 19 1 98.19 18 THR B C 1
ATOM 1577 O O . THR B 1 18 ? 2.996 1.607 19.125 1 98.19 18 THR B O 1
ATOM 1580 N N . ARG B 1 19 ? 4.574 3.162 19.016 1 98.56 19 ARG B N 1
ATOM 1581 C CA . ARG B 1 19 ? 3.639 4.262 19.234 1 98.56 19 ARG B CA 1
ATOM 1582 C C . ARG B 1 19 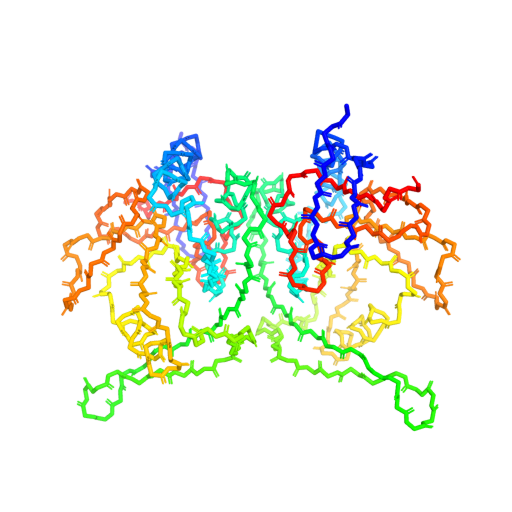? 2.73 4.445 18.016 1 98.56 19 ARG B C 1
ATOM 1584 O O . ARG B 1 19 ? 1.543 4.742 18.172 1 98.56 19 ARG B O 1
ATOM 1591 N N . ILE B 1 20 ? 3.273 4.242 16.859 1 98.56 20 ILE B N 1
ATOM 1592 C CA . ILE B 1 20 ? 2.508 4.34 15.625 1 98.56 20 ILE B CA 1
ATOM 1593 C C . ILE B 1 20 ? 1.442 3.246 15.586 1 98.56 20 ILE B C 1
ATOM 1595 O O . ILE B 1 20 ? 0.269 3.521 15.328 1 98.56 20 ILE B O 1
ATOM 1599 N N . HIS B 1 21 ? 1.848 2.016 15.93 1 98.31 21 HIS B N 1
ATOM 1600 C CA . HIS B 1 21 ? 0.939 0.874 15.914 1 98.31 21 HIS B CA 1
ATOM 1601 C C . HIS B 1 21 ? -0.213 1.076 16.891 1 98.31 21 HIS B C 1
ATOM 1603 O O . HIS B 1 21 ? -1.364 0.773 16.578 1 98.31 21 HIS B O 1
ATOM 1609 N N . GLU B 1 22 ? 0.109 1.591 18.031 1 98.69 22 GLU B N 1
ATOM 1610 C CA . GLU B 1 22 ? -0.915 1.845 19.047 1 98.69 22 GLU B CA 1
ATOM 1611 C C . GLU B 1 22 ? -1.914 2.895 18.562 1 98.69 22 GLU B C 1
ATOM 1613 O O . GLU B 1 22 ? -3.119 2.756 18.781 1 98.69 22 GLU B O 1
ATOM 1618 N N . ALA B 1 23 ? -1.384 3.922 17.969 1 98.81 23 ALA B N 1
ATOM 1619 C CA . ALA B 1 23 ? -2.244 4.98 17.438 1 98.81 23 ALA B CA 1
ATOM 1620 C C . ALA B 1 23 ? -3.18 4.449 16.359 1 98.81 23 ALA B C 1
ATOM 1622 O O . ALA B 1 23 ? -4.359 4.801 16.328 1 98.81 23 ALA B O 1
ATOM 1623 N N . ILE B 1 24 ? -2.672 3.605 15.5 1 98.75 24 ILE B N 1
ATOM 1624 C CA . ILE B 1 24 ? -3.451 3.055 14.398 1 98.75 24 ILE B CA 1
ATOM 1625 C C . ILE B 1 24 ? -4.547 2.143 14.945 1 98.75 24 ILE B C 1
ATOM 1627 O O . ILE B 1 24 ? -5.676 2.15 14.445 1 98.75 24 ILE B O 1
ATOM 1631 N N . LYS B 1 25 ? -4.211 1.386 15.961 1 98.62 25 LYS B N 1
ATOM 1632 C CA . LYS B 1 25 ? -5.211 0.531 16.594 1 98.62 25 LYS B CA 1
ATOM 1633 C C . LYS B 1 25 ? -6.34 1.359 17.203 1 98.62 25 LYS B C 1
ATOM 1635 O O . LYS B 1 25 ? -7.516 1 17.078 1 98.62 25 LYS B O 1
ATOM 1640 N N . ARG B 1 26 ? -5.957 2.406 17.859 1 98.81 26 ARG B N 1
ATOM 1641 C CA . ARG B 1 26 ? -6.957 3.316 18.406 1 98.81 26 ARG B CA 1
ATOM 1642 C C . ARG B 1 26 ? -7.836 3.895 17.297 1 98.81 26 ARG B C 1
ATOM 1644 O O . ARG B 1 26 ? -9.062 3.945 17.438 1 98.81 26 ARG B O 1
ATOM 1651 N N . MET B 1 27 ? -7.25 4.328 16.203 1 98.81 27 MET B N 1
ATOM 1652 C CA . MET B 1 27 ? -7.988 4.871 15.07 1 98.81 27 MET B CA 1
ATOM 1653 C C . MET B 1 27 ? -8.992 3.855 14.531 1 98.81 27 MET B C 1
ATOM 1655 O O . MET B 1 27 ? -10.133 4.203 14.242 1 98.81 27 MET B O 1
ATOM 1659 N N . ALA B 1 28 ? -8.508 2.645 14.359 1 98.62 28 ALA B N 1
ATOM 1660 C CA . ALA B 1 28 ? -9.367 1.585 13.836 1 98.62 28 ALA B CA 1
ATOM 1661 C C . ALA B 1 28 ? -10.594 1.387 14.727 1 98.62 28 ALA B C 1
ATOM 1663 O O . ALA B 1 28 ? -11.711 1.223 14.227 1 98.62 28 ALA B O 1
ATOM 1664 N N . ALA B 1 29 ? -10.359 1.387 16.031 1 98.5 29 ALA B N 1
ATOM 1665 C CA . ALA B 1 29 ? -11.461 1.239 16.984 1 98.5 29 ALA B CA 1
ATOM 1666 C C . ALA B 1 29 ? -12.469 2.381 16.844 1 98.5 29 ALA B C 1
ATOM 1668 O O . ALA B 1 29 ? -13.68 2.16 16.891 1 98.5 29 ALA B O 1
ATOM 1669 N N . GLU B 1 30 ? -11.984 3.564 16.641 1 98.69 30 GLU B N 1
ATOM 1670 C CA . GLU B 1 30 ? -12.836 4.73 16.453 1 98.69 30 GLU B CA 1
ATOM 1671 C C . GLU B 1 30 ? -13.664 4.609 15.172 1 98.69 30 GLU B C 1
ATOM 1673 O O . GLU B 1 30 ? -14.859 4.895 15.164 1 98.69 30 GLU B O 1
ATOM 1678 N N . ILE B 1 31 ? -13.016 4.227 14.102 1 98.44 31 ILE B N 1
ATOM 1679 C CA . ILE B 1 31 ? -13.672 4.086 12.805 1 98.44 31 ILE B CA 1
ATOM 1680 C C . ILE B 1 31 ? -14.766 3.023 12.898 1 98.44 31 ILE B C 1
ATOM 1682 O O . ILE B 1 31 ? -15.891 3.232 12.422 1 98.44 31 ILE B O 1
ATOM 1686 N N . LYS B 1 32 ? -14.445 1.9 13.508 1 97.12 32 LYS B N 1
ATOM 1687 C CA . LYS B 1 32 ? -15.43 0.832 13.672 1 97.12 32 LYS B CA 1
ATOM 1688 C C . LYS B 1 32 ? -16.641 1.31 14.469 1 97.12 32 LYS B C 1
ATOM 1690 O O . LYS B 1 32 ? -17.781 0.992 14.133 1 97.12 32 LYS B O 1
ATOM 1695 N N . ARG B 1 33 ? -16.344 2.014 15.516 1 97.44 33 ARG B N 1
ATOM 1696 C CA . ARG B 1 33 ? -17.406 2.557 16.344 1 97.44 33 ARG B CA 1
ATOM 1697 C C . ARG B 1 33 ? -18.297 3.49 15.547 1 97.44 33 ARG B C 1
ATOM 1699 O O . ARG B 1 33 ? -19.531 3.391 15.609 1 97.44 33 ARG B O 1
ATOM 1706 N N . ASP B 1 34 ? -17.766 4.281 14.719 1 97.81 34 ASP B N 1
ATOM 1707 C CA . ASP B 1 34 ? -18.5 5.359 14.062 1 97.81 34 ASP B CA 1
ATOM 1708 C C . ASP B 1 34 ? -19.188 4.863 12.789 1 97.81 34 ASP B C 1
ATOM 1710 O O . ASP B 1 34 ? -20.234 5.371 12.406 1 97.81 34 ASP B O 1
ATOM 1714 N N . LEU B 1 35 ? -18.5 3.859 12.117 1 96.5 35 LEU B N 1
ATOM 1715 C CA . LEU B 1 35 ? -18.953 3.57 10.758 1 96.5 35 LEU B CA 1
ATOM 1716 C C . LEU B 1 35 ? -19.438 2.129 10.633 1 96.5 35 LEU B C 1
ATOM 1718 O O . LEU B 1 35 ? -19.609 1.62 9.523 1 96.5 35 LEU B O 1
ATOM 1722 N N . HIS B 1 36 ? -19.594 1.413 11.688 1 88.25 36 HIS B N 1
ATOM 1723 C CA . HIS B 1 36 ? -19.922 -0.007 11.68 1 88.25 36 HIS B CA 1
ATOM 1724 C C . HIS B 1 36 ? -21.234 -0.263 10.945 1 88.25 36 HIS B C 1
ATOM 1726 O O . HIS B 1 36 ? -21.453 -1.354 10.406 1 88.25 36 HIS B O 1
ATOM 1732 N N . GLU B 1 37 ? -22.094 0.747 10.852 1 87.88 37 GLU B N 1
ATOM 1733 C CA . GLU B 1 37 ? -23.375 0.562 10.195 1 87.88 37 GLU B CA 1
ATOM 1734 C C . GLU B 1 37 ? -23.344 1.059 8.758 1 87.88 37 GLU B C 1
ATOM 1736 O O . GLU B 1 37 ? -24.328 0.956 8.031 1 87.88 37 GLU B O 1
ATOM 1741 N N . ASP B 1 38 ? -22.203 1.574 8.438 1 89.88 38 ASP B N 1
ATOM 1742 C CA . ASP B 1 38 ? -22.031 2.121 7.098 1 89.88 38 ASP B CA 1
ATOM 1743 C C . ASP B 1 38 ? -21.297 1.134 6.191 1 89.88 38 ASP B C 1
ATOM 1745 O O . ASP B 1 38 ? -20.844 0.084 6.648 1 89.88 38 ASP B O 1
ATOM 1749 N N . ASN B 1 39 ? -21.406 1.267 4.926 1 91.56 39 ASN B N 1
ATOM 1750 C CA . ASN B 1 39 ? -20.609 0.553 3.934 1 91.56 39 ASN B CA 1
ATOM 1751 C C . ASN B 1 39 ? -19.562 1.462 3.299 1 91.56 39 ASN B C 1
ATOM 1753 O O . ASN B 1 39 ? -19.625 1.759 2.105 1 91.56 39 ASN B O 1
ATOM 1757 N N . PRO B 1 40 ? -18.641 1.854 4.207 1 97.62 40 PRO B N 1
ATOM 1758 C CA . PRO B 1 40 ? -17.703 2.877 3.719 1 97.62 40 PRO B CA 1
ATOM 1759 C C . PRO B 1 40 ? -16.75 2.344 2.662 1 97.62 40 PRO B C 1
ATOM 1761 O O . PRO B 1 40 ? -16.469 1.143 2.625 1 97.62 40 PRO B O 1
ATOM 1764 N N . LEU B 1 41 ? -16.344 3.221 1.805 1 98.31 41 LEU B N 1
ATOM 1765 C CA . LEU B 1 41 ? -15.234 3.018 0.877 1 98.31 41 LEU B CA 1
ATOM 1766 C C . LEU B 1 41 ? -13.969 3.699 1.388 1 98.31 41 LEU B C 1
ATOM 1768 O O . LEU B 1 41 ? -13.961 4.91 1.624 1 98.31 41 LEU B O 1
ATOM 1772 N N . PHE B 1 42 ? -12.969 2.914 1.633 1 98.69 42 PHE B N 1
ATOM 1773 C CA . PHE B 1 42 ? -11.672 3.488 1.981 1 98.69 42 PHE B CA 1
ATOM 1774 C C . PHE B 1 42 ? -10.844 3.762 0.73 1 98.69 42 PHE B C 1
ATOM 1776 O O . PHE B 1 42 ? -10.688 2.885 -0.119 1 98.69 42 PHE B O 1
ATOM 1783 N N . VAL B 1 43 ? -10.367 4.965 0.588 1 98.75 43 VAL B N 1
ATOM 1784 C CA . VAL B 1 43 ? -9.492 5.316 -0.523 1 98.75 43 VAL B CA 1
ATOM 1785 C C . VAL B 1 43 ? -8.109 5.695 0.01 1 98.75 43 VAL B C 1
ATOM 1787 O O . VAL B 1 43 ? -7.949 6.746 0.632 1 98.75 43 VAL B O 1
ATOM 1790 N N . CYS B 1 44 ? -7.137 4.883 -0.233 1 98.5 44 CYS B N 1
ATOM 1791 C CA . CYS B 1 44 ? -5.766 5.086 0.218 1 98.5 44 CYS B CA 1
ATOM 1792 C C . CYS B 1 44 ? -4.992 5.961 -0.761 1 98.5 44 CYS B C 1
ATOM 1794 O O . CYS B 1 44 ? -4.848 5.609 -1.934 1 98.5 44 CYS B O 1
ATOM 1796 N N . ILE B 1 45 ? -4.527 7.059 -0.297 1 97.81 45 ILE B N 1
ATOM 1797 C CA . ILE B 1 45 ? -3.807 7.988 -1.161 1 97.81 45 ILE B CA 1
ATOM 1798 C C . ILE B 1 45 ? -2.33 7.605 -1.216 1 97.81 45 ILE B C 1
ATOM 1800 O O . ILE B 1 45 ? -1.623 7.688 -0.208 1 97.81 45 ILE B O 1
ATOM 1804 N N . MET B 1 46 ? -1.895 7.145 -2.33 1 95.88 46 MET B N 1
ATOM 1805 C CA . MET B 1 46 ? -0.533 6.676 -2.564 1 95.88 46 MET B CA 1
ATOM 1806 C C . MET B 1 46 ? 0.413 7.844 -2.811 1 95.88 46 MET B C 1
ATOM 1808 O O . MET B 1 46 ? -0.021 8.93 -3.211 1 95.88 46 MET B O 1
ATOM 1812 N N . ASN B 1 47 ? 1.651 7.777 -2.6 1 95.5 47 ASN B N 1
ATOM 1813 C CA . ASN B 1 47 ? 2.434 6.602 -2.238 1 95.5 47 ASN B CA 1
ATOM 1814 C C . ASN B 1 47 ? 2.654 6.512 -0.731 1 95.5 47 ASN B C 1
ATOM 1816 O O . ASN B 1 47 ? 2.689 5.418 -0.166 1 95.5 47 ASN B O 1
ATOM 1820 N N . GLY B 1 48 ? 2.607 7.578 -0.062 1 95.81 48 GLY B N 1
ATOM 1821 C CA . GLY B 1 48 ? 3.1 7.703 1.301 1 95.81 48 GLY B CA 1
ATOM 1822 C C . GLY B 1 48 ? 2.297 6.895 2.301 1 95.81 48 GLY B C 1
ATOM 1823 O O . GLY B 1 48 ? 2.84 6.418 3.301 1 95.81 48 GLY B O 1
ATOM 1824 N N . SER B 1 49 ? 1.098 6.684 2.008 1 97.56 49 SER B N 1
ATOM 1825 C CA . SER B 1 49 ? 0.202 6.125 3.014 1 97.56 49 SER B CA 1
ATOM 1826 C C . SER B 1 49 ? 0.211 4.602 2.977 1 97.56 49 SER B C 1
ATOM 1828 O O . SER B 1 49 ? -0.455 3.951 3.785 1 97.56 49 SER B O 1
ATOM 1830 N N . PHE B 1 50 ? 0.958 3.98 2.145 1 97.5 50 PHE B N 1
ATOM 1831 C CA . PHE B 1 50 ? 0.768 2.559 1.881 1 97.5 50 PHE B CA 1
ATOM 1832 C C . PHE B 1 50 ? 1.017 1.736 3.141 1 97.5 50 PHE B C 1
ATOM 1834 O O . PHE B 1 50 ? 0.282 0.788 3.422 1 97.5 50 PHE B O 1
ATOM 1841 N N . MET B 1 51 ? 2.006 2.119 3.967 1 97.75 51 MET B N 1
ATOM 1842 C CA . MET B 1 51 ? 2.273 1.361 5.188 1 97.75 51 MET B CA 1
ATOM 1843 C C . MET B 1 51 ? 1.178 1.595 6.223 1 97.75 51 MET B C 1
ATOM 1845 O O . MET B 1 51 ? 0.672 0.645 6.82 1 97.75 51 MET B O 1
ATOM 1849 N N . PHE B 1 52 ? 0.869 2.902 6.355 1 98.75 52 PHE B N 1
ATOM 1850 C CA . PHE B 1 52 ? -0.212 3.27 7.262 1 98.75 52 PHE B CA 1
ATOM 1851 C C . PHE B 1 52 ? -1.52 2.609 6.844 1 98.75 52 PHE B C 1
ATOM 1853 O O . PHE B 1 52 ? -2.23 2.043 7.676 1 98.75 52 PHE B O 1
ATOM 1860 N N . ALA B 1 53 ? -1.868 2.641 5.602 1 98.62 53 ALA B N 1
ATOM 1861 C CA . ALA B 1 53 ? -3.104 2.074 5.07 1 98.62 53 ALA B CA 1
ATOM 1862 C C . ALA B 1 53 ? -3.18 0.574 5.34 1 98.62 53 ALA B C 1
ATOM 1864 O O . ALA B 1 53 ? -4.211 0.068 5.785 1 98.62 53 ALA B O 1
ATOM 1865 N N . ALA B 1 54 ? -2.092 -0.112 5.062 1 98.19 54 ALA B N 1
ATOM 1866 C CA . ALA B 1 54 ? -2.064 -1.556 5.285 1 98.19 54 ALA B CA 1
ATOM 1867 C C . ALA B 1 54 ? -2.316 -1.89 6.754 1 98.19 54 ALA B C 1
ATOM 1869 O O . ALA B 1 54 ? -3.109 -2.781 7.066 1 98.19 54 ALA B O 1
ATOM 1870 N N . GLU B 1 55 ? -1.69 -1.186 7.652 1 97.94 55 GLU B N 1
ATOM 1871 C CA . GLU B 1 55 ? -1.853 -1.425 9.086 1 97.94 55 GLU B CA 1
ATOM 1872 C C . GLU B 1 55 ? -3.275 -1.112 9.539 1 97.94 55 GLU B C 1
ATOM 1874 O O . GLU B 1 55 ? -3.848 -1.84 10.352 1 97.94 55 GLU B O 1
ATOM 1879 N N . LEU B 1 56 ? -3.77 -0.036 9.039 1 98.69 56 LEU B N 1
ATOM 1880 C CA . LEU B 1 56 ? -5.129 0.348 9.391 1 98.69 56 LEU B CA 1
ATOM 1881 C C . LEU B 1 56 ? -6.133 -0.7 8.914 1 98.69 56 LEU B C 1
ATOM 1883 O O . LEU B 1 56 ? -7.047 -1.07 9.656 1 98.69 56 LEU B O 1
ATOM 1887 N N . MET B 1 57 ? -5.977 -1.152 7.656 1 98 57 MET B N 1
ATOM 1888 C CA . MET B 1 57 ? -6.867 -2.18 7.121 1 98 57 MET B CA 1
ATOM 1889 C C . MET B 1 57 ? -6.793 -3.453 7.957 1 98 57 MET B C 1
ATOM 1891 O O . MET B 1 57 ? -7.816 -4.074 8.242 1 98 57 MET B O 1
ATOM 1895 N N . GLN B 1 58 ? -5.566 -3.775 8.32 1 96.5 58 GLN B N 1
ATOM 1896 C CA . GLN B 1 58 ? -5.383 -4.957 9.156 1 96.5 58 GLN B CA 1
ATOM 1897 C C . GLN B 1 58 ? -6.109 -4.812 10.484 1 96.5 58 GLN B C 1
ATOM 1899 O O . GLN B 1 58 ? -6.754 -5.754 10.953 1 96.5 58 GLN B O 1
ATOM 1904 N N . ALA B 1 59 ? -5.984 -3.674 11.078 1 97.75 59 ALA B N 1
ATOM 1905 C CA . ALA B 1 59 ? -6.609 -3.42 12.375 1 97.75 59 ALA B CA 1
ATOM 1906 C C . ALA B 1 59 ? -8.133 -3.424 12.258 1 97.75 59 ALA B C 1
ATOM 1908 O O . ALA B 1 59 ? -8.828 -3.826 13.188 1 97.75 59 ALA B O 1
ATOM 1909 N N . LEU B 1 60 ? -8.664 -2.914 11.164 1 97.31 60 LEU B N 1
ATOM 1910 C CA . LEU B 1 60 ? -10.109 -2.904 10.945 1 97.31 60 LEU B CA 1
ATOM 1911 C C . LEU B 1 60 ? -10.633 -4.32 10.734 1 97.31 60 LEU B C 1
ATOM 1913 O O . LEU B 1 60 ? -11.57 -4.746 11.422 1 97.31 60 LEU B O 1
ATOM 1917 N N . ASP B 1 61 ? -9.938 -5.066 9.812 1 95.81 61 ASP B N 1
ATOM 1918 C CA . ASP B 1 61 ? -10.25 -6.469 9.555 1 95.81 61 ASP B CA 1
ATOM 1919 C C . ASP B 1 61 ? -11.75 -6.664 9.32 1 95.81 61 ASP B C 1
ATOM 1921 O O . ASP B 1 61 ? -12.383 -7.492 9.977 1 95.81 61 ASP B O 1
ATOM 1925 N N . GLU B 1 62 ? -12.312 -5.914 8.391 1 94.44 62 GLU B N 1
ATOM 1926 C CA . GLU B 1 62 ? -13.734 -5.895 8.07 1 94.44 62 GLU B CA 1
ATOM 1927 C C . GLU B 1 62 ? -13.969 -6.109 6.578 1 94.44 62 GLU B C 1
ATOM 1929 O O . GLU B 1 62 ? -13.016 -6.148 5.793 1 94.44 62 GLU B O 1
ATOM 1934 N N . SER B 1 63 ? -15.164 -6.195 6.121 1 93.69 63 SER B N 1
ATOM 1935 C CA . SER B 1 63 ? -15.547 -6.465 4.738 1 93.69 63 SER B CA 1
ATOM 1936 C C . SER B 1 63 ? -15.672 -5.172 3.939 1 93.69 63 SER B C 1
ATOM 1938 O O . SER B 1 63 ? -16.219 -5.168 2.836 1 93.69 63 SER B O 1
ATOM 1940 N N . TYR B 1 64 ? -15.203 -4.027 4.457 1 95.5 64 TYR B N 1
ATOM 1941 C CA . TYR B 1 64 ? -15.312 -2.754 3.754 1 95.5 64 TYR B CA 1
ATOM 1942 C C . TYR B 1 64 ? -14.523 -2.785 2.449 1 95.5 64 TYR B C 1
ATOM 1944 O O . TYR B 1 64 ? -13.648 -3.631 2.266 1 95.5 64 TYR B O 1
ATOM 1952 N N . GLN B 1 65 ? -14.914 -1.948 1.567 1 96.94 65 GLN B N 1
ATOM 1953 C CA . GLN B 1 65 ? -14.219 -1.84 0.29 1 96.94 65 GLN B CA 1
ATOM 1954 C C . GLN B 1 65 ? -13.016 -0.907 0.396 1 96.94 65 GLN B C 1
ATOM 1956 O O . GLN B 1 65 ? -13.094 0.144 1.035 1 96.94 65 GLN B O 1
ATOM 1961 N N . VAL B 1 66 ? -11.922 -1.307 -0.207 1 97.81 66 VAL B N 1
ATOM 1962 C CA . VAL B 1 66 ? -10.703 -0.509 -0.254 1 97.81 66 VAL B CA 1
ATOM 1963 C C . VAL B 1 66 ? -10.336 -0.21 -1.706 1 97.81 66 VAL B C 1
ATOM 1965 O O . VAL B 1 66 ? -10.438 -1.083 -2.57 1 97.81 66 VAL B O 1
ATOM 1968 N N . ASP B 1 67 ? -10.008 0.999 -1.987 1 97.94 67 ASP B N 1
ATOM 1969 C CA . ASP B 1 67 ? -9.484 1.437 -3.277 1 97.94 67 ASP B CA 1
ATOM 1970 C C . ASP B 1 67 ? -8.273 2.342 -3.1 1 97.94 67 ASP B C 1
ATOM 1972 O O . ASP B 1 67 ? -7.883 2.652 -1.973 1 97.94 67 ASP B O 1
ATOM 1976 N N . PHE B 1 68 ? -7.629 2.672 -4.188 1 98.12 68 PHE B N 1
ATOM 1977 C CA . PHE B 1 68 ? -6.379 3.424 -4.16 1 98.12 68 PHE B CA 1
ATOM 1978 C C . PHE B 1 68 ? -6.414 4.566 -5.168 1 98.12 68 PHE B C 1
ATOM 1980 O O . PHE B 1 68 ? -7.035 4.453 -6.223 1 98.12 68 PHE B O 1
ATOM 1987 N N . ALA B 1 69 ? -5.746 5.617 -4.797 1 97.56 69 ALA B N 1
ATOM 1988 C CA . ALA B 1 69 ? -5.602 6.758 -5.695 1 97.56 69 ALA B CA 1
ATOM 1989 C C . ALA B 1 69 ? -4.262 7.461 -5.48 1 97.56 69 ALA B C 1
ATOM 1991 O O . ALA B 1 69 ? -3.625 7.289 -4.438 1 97.56 69 ALA B O 1
ATOM 1992 N N . ARG B 1 70 ? -3.873 8.133 -6.473 1 96.81 70 ARG B N 1
ATOM 1993 C CA . ARG B 1 70 ? -2.678 8.969 -6.395 1 96.81 70 ARG B CA 1
ATOM 1994 C C . ARG B 1 70 ? -2.918 10.336 -7.035 1 96.81 70 ARG B C 1
ATOM 1996 O O . ARG B 1 70 ? -3.416 10.414 -8.164 1 96.81 70 ARG B O 1
ATOM 2003 N N . TYR B 1 71 ? -2.619 11.32 -6.254 1 95 71 TYR B N 1
ATOM 2004 C CA . TYR B 1 71 ? -2.781 12.703 -6.688 1 95 71 TYR B CA 1
ATOM 2005 C C . TYR B 1 71 ? -1.515 13.508 -6.426 1 95 71 TYR B C 1
ATOM 2007 O O . TYR B 1 71 ? -0.731 13.172 -5.535 1 95 71 TYR B O 1
ATOM 2015 N N . SER B 1 72 ? -1.351 14.484 -7.246 1 89.06 72 SER B N 1
ATOM 2016 C CA . SER B 1 72 ? -0.405 15.555 -6.949 1 89.06 72 SER B CA 1
ATOM 2017 C C . SER B 1 72 ? -1.078 16.922 -7.02 1 89.06 72 SER B C 1
ATOM 2019 O O . SER B 1 72 ? -2.064 17.094 -7.738 1 89.06 72 SER B O 1
ATOM 2021 N N . SER B 1 73 ? -0.622 17.797 -6.129 1 86.75 73 SER B N 1
ATOM 2022 C CA . SER B 1 73 ? -1.152 19.156 -6.18 1 86.75 73 SER B CA 1
ATOM 2023 C C . SER B 1 73 ? -0.061 20.156 -6.523 1 86.75 73 SER B C 1
ATOM 2025 O O . SER B 1 73 ? 1.11 19.953 -6.207 1 86.75 73 SER B O 1
ATOM 2027 N N . TYR B 1 74 ? -0.462 21.188 -7.363 1 82.88 74 TYR B N 1
ATOM 2028 C CA . TYR B 1 74 ? 0.463 22.266 -7.699 1 82.88 74 TYR B CA 1
ATOM 2029 C C . TYR B 1 74 ? -0.252 23.609 -7.723 1 82.88 74 TYR B C 1
ATOM 2031 O O . TYR B 1 74 ? -1.477 23.672 -7.859 1 82.88 74 TYR B O 1
ATOM 2039 N N . CYS B 1 75 ? 0.577 24.484 -7.324 1 79.38 75 CYS B N 1
ATOM 2040 C CA . CYS B 1 75 ? 0.036 25.828 -7.332 1 79.38 75 CYS B CA 1
ATOM 2041 C C . CYS B 1 75 ? -0.112 26.359 -8.758 1 79.38 75 CYS B C 1
ATOM 2043 O O . CYS B 1 75 ? 0.871 26.438 -9.492 1 79.38 75 CYS B O 1
ATOM 2045 N N . GLY B 1 76 ? -1.273 26.547 -9.156 1 71.69 76 GLY B N 1
ATOM 2046 C CA . GLY B 1 76 ? -1.533 27.094 -10.477 1 71.69 76 GLY B CA 1
ATOM 2047 C C . GLY B 1 76 ? -1.331 28.594 -10.555 1 71.69 76 GLY B C 1
ATOM 2048 O O . GLY B 1 76 ? -0.753 29.203 -9.648 1 71.69 76 GLY B O 1
ATOM 2049 N N . MET B 1 77 ? -1.607 29.156 -11.656 1 69.81 77 MET B N 1
ATOM 2050 C CA . MET B 1 77 ? -1.365 30.562 -11.992 1 69.81 77 MET B CA 1
ATOM 2051 C C . MET B 1 77 ? -2.098 31.484 -11.023 1 69.81 77 MET B C 1
ATOM 2053 O O . MET B 1 77 ? -1.587 32.562 -10.664 1 69.81 77 MET B O 1
ATOM 2057 N N . GLN B 1 78 ? -3.178 31.203 -10.742 1 69.94 78 GLN B N 1
ATOM 2058 C CA . GLN B 1 78 ? -3.953 32.094 -9.891 1 69.94 78 GLN B CA 1
ATOM 2059 C C . GLN B 1 78 ? -3.871 31.656 -8.43 1 69.94 78 GLN B C 1
ATOM 2061 O O . GLN B 1 78 ? -4.828 31.828 -7.668 1 69.94 78 GLN B O 1
ATOM 2066 N N . SER B 1 79 ? -2.814 31.109 -8.039 1 73.12 79 SER B N 1
ATOM 2067 C CA . SER B 1 79 ? -2.564 30.75 -6.648 1 73.12 79 SER B CA 1
ATOM 2068 C C . SER B 1 79 ? -3.529 29.656 -6.184 1 73.12 79 SER B C 1
ATOM 2070 O O . SER B 1 79 ? -3.811 29.547 -4.988 1 73.12 79 SER B O 1
ATOM 2072 N N . THR B 1 80 ? -4.219 29.25 -7.227 1 78.06 80 THR B N 1
ATOM 2073 C CA . THR B 1 80 ? -5.117 28.141 -6.895 1 78.06 80 THR B CA 1
ATOM 2074 C C . THR B 1 80 ? -4.414 26.797 -7.07 1 78.06 80 THR B C 1
ATOM 2076 O O . THR B 1 80 ? -3.652 26.609 -8.023 1 78.06 80 THR B O 1
ATOM 2079 N N . PHE B 1 81 ? -4.625 26 -6.055 1 81.88 81 PHE B N 1
ATOM 2080 C CA . PHE B 1 81 ? -4.051 24.672 -6.172 1 81.88 81 PHE B CA 1
ATOM 2081 C C . PHE B 1 81 ? -4.895 23.797 -7.094 1 81.88 81 PHE B C 1
ATOM 2083 O O . PHE B 1 81 ? -6.129 23.828 -7.035 1 81.88 81 PHE B O 1
ATOM 2090 N N . VAL B 1 82 ? -4.191 23.219 -7.938 1 85.5 82 VAL B N 1
ATOM 2091 C CA . VAL B 1 82 ? -4.832 22.328 -8.906 1 85.5 82 VAL B CA 1
ATOM 2092 C C . VAL B 1 82 ? -4.426 20.875 -8.625 1 85.5 82 VAL B C 1
ATOM 2094 O O . VAL B 1 82 ? -3.254 20.594 -8.367 1 85.5 82 VAL B O 1
ATOM 2097 N N . LEU B 1 83 ? -5.5 20 -8.688 1 89.25 83 LEU B N 1
ATOM 2098 C CA . LEU B 1 83 ? -5.289 18.578 -8.445 1 89.25 83 LEU B CA 1
ATOM 2099 C C . LEU B 1 83 ? -4.969 17.844 -9.742 1 89.25 83 LEU B C 1
ATOM 2101 O O . LEU B 1 83 ? -5.695 17.969 -10.727 1 89.25 83 LEU B O 1
ATOM 2105 N N . LYS B 1 84 ? -3.809 17.25 -9.766 1 91.38 84 LYS B N 1
ATOM 2106 C CA . LYS B 1 84 ? -3.49 16.344 -10.867 1 91.38 84 LYS B CA 1
ATOM 2107 C C . LYS B 1 84 ? -3.719 14.891 -10.469 1 91.38 84 LYS B C 1
ATOM 2109 O O . LYS B 1 84 ? -3.119 14.398 -9.508 1 91.38 84 LYS B O 1
ATOM 2114 N N . GLU B 1 85 ? -4.594 14.273 -11.273 1 93.44 85 GLU B N 1
ATOM 2115 C CA . GLU B 1 85 ? -4.922 12.875 -11.008 1 93.44 85 GLU B CA 1
ATOM 2116 C C . GLU B 1 85 ? -3.934 11.938 -11.695 1 93.44 85 GLU B C 1
ATOM 2118 O O . GLU B 1 85 ? -3.801 11.945 -12.922 1 93.44 85 GLU B O 1
ATOM 2123 N N . ILE B 1 86 ? -3.199 11.242 -10.953 1 93.62 86 ILE B N 1
ATOM 2124 C CA . ILE B 1 86 ? -2.227 10.289 -11.484 1 93.62 86 ILE B CA 1
ATOM 2125 C C . ILE B 1 86 ? -2.855 8.898 -11.57 1 93.62 86 ILE B C 1
ATOM 2127 O O . ILE B 1 86 ? -2.697 8.203 -12.57 1 93.62 86 ILE B O 1
ATOM 2131 N N . MET B 1 87 ? -3.559 8.445 -10.586 1 94.75 87 MET B N 1
ATOM 2132 C CA . MET B 1 87 ? -4.312 7.195 -10.516 1 94.75 87 MET B CA 1
ATOM 2133 C C . MET B 1 87 ? -5.688 7.426 -9.898 1 94.75 87 MET B C 1
ATOM 2135 O O . MET B 1 87 ? -5.801 7.684 -8.695 1 94.75 87 MET B O 1
ATOM 2139 N N . PRO B 1 88 ? -6.746 7.32 -10.695 1 93.56 88 PRO B N 1
ATOM 2140 C CA . PRO B 1 88 ? -8.094 7.594 -10.188 1 93.56 88 PRO B CA 1
ATOM 2141 C C . PRO B 1 88 ? -8.648 6.457 -9.336 1 93.56 88 PRO B C 1
ATOM 2143 O O . PRO B 1 88 ? -8.234 5.305 -9.492 1 93.56 88 PRO B O 1
ATOM 2146 N N . VAL B 1 89 ? -9.516 6.875 -8.477 1 96.62 89 VAL B N 1
ATOM 2147 C CA . VAL B 1 89 ? -10.328 5.879 -7.781 1 96.62 89 VAL B CA 1
ATOM 2148 C C . VAL B 1 89 ? -11.195 5.125 -8.789 1 96.62 89 VAL B C 1
ATOM 2150 O O . VAL B 1 89 ? -11.773 5.73 -9.695 1 96.62 89 VAL B O 1
ATOM 2153 N N . THR B 1 90 ? -11.312 3.846 -8.656 1 95.12 90 THR B N 1
ATOM 2154 C CA . THR B 1 90 ? -12.078 3.055 -9.617 1 95.12 90 THR B CA 1
ATOM 2155 C C . THR B 1 90 ? -13.461 2.725 -9.062 1 95.12 90 THR B C 1
ATOM 2157 O O . THR B 1 90 ? -14.406 2.525 -9.828 1 95.12 90 THR B O 1
ATOM 2160 N N . ALA B 1 91 ? -13.617 2.652 -7.789 1 96.56 91 ALA B N 1
ATOM 2161 C CA . ALA B 1 91 ? -14.875 2.295 -7.148 1 96.56 91 ALA B CA 1
ATOM 2162 C C . ALA B 1 91 ? -15.914 3.396 -7.332 1 96.56 91 ALA B C 1
ATOM 2164 O O . ALA B 1 91 ? -15.586 4.586 -7.289 1 96.56 91 ALA B O 1
ATOM 2165 N N . ASP B 1 92 ? -17.172 3.012 -7.547 1 96.75 92 ASP B N 1
ATOM 2166 C CA . ASP B 1 92 ? -18.266 3.973 -7.539 1 96.75 92 ASP B CA 1
ATOM 2167 C C . ASP B 1 92 ? -18.531 4.492 -6.129 1 96.75 92 ASP B C 1
ATOM 2169 O O . ASP B 1 92 ? -18.828 3.711 -5.219 1 96.75 92 ASP B O 1
ATOM 2173 N N . MET B 1 93 ? -18.406 5.812 -5.98 1 97.38 93 MET B N 1
ATOM 2174 C CA . MET B 1 93 ? -18.547 6.328 -4.617 1 97.38 93 MET B CA 1
ATOM 2175 C C . MET B 1 93 ? -19.844 7.098 -4.449 1 97.38 93 MET B C 1
ATOM 2177 O O . MET B 1 93 ? -20.094 7.676 -3.389 1 97.38 93 MET B O 1
ATOM 2181 N N . ARG B 1 94 ? -20.75 7.043 -5.473 1 98 94 ARG B N 1
ATOM 2182 C CA . ARG B 1 94 ? -22.016 7.754 -5.402 1 98 94 ARG B CA 1
ATOM 2183 C C . ARG B 1 94 ? -22.859 7.266 -4.23 1 98 94 ARG B C 1
ATOM 2185 O O . ARG B 1 94 ? -23.125 6.066 -4.105 1 98 94 ARG B O 1
ATOM 2192 N N . GLY B 1 95 ? -23.188 8.211 -3.373 1 98 95 GLY B N 1
ATOM 2193 C CA . GLY B 1 95 ? -24.062 7.934 -2.246 1 98 95 GLY B CA 1
ATOM 2194 C C . GLY B 1 95 ? -23.359 7.223 -1.104 1 98 95 GLY B C 1
ATOM 2195 O O . GLY B 1 95 ? -24 6.797 -0.141 1 98 95 GLY B O 1
ATOM 2196 N N . ARG B 1 96 ? -22.094 7.117 -1.15 1 97.5 96 ARG B N 1
ATOM 2197 C CA . ARG B 1 96 ? -21.375 6.352 -0.142 1 97.5 96 ARG B CA 1
ATOM 2198 C C . ARG B 1 96 ? -20.641 7.27 0.822 1 97.5 96 ARG B C 1
ATOM 2200 O O . ARG B 1 96 ? -20.359 8.43 0.497 1 97.5 96 ARG B O 1
ATOM 2207 N N . THR B 1 97 ? -20.406 6.711 2.002 1 98.38 97 THR B N 1
ATOM 2208 C CA . THR B 1 97 ? -19.375 7.293 2.869 1 98.38 97 THR B CA 1
ATOM 2209 C C . THR B 1 97 ? -17.984 6.883 2.416 1 98.38 97 THR B C 1
ATOM 2211 O O . THR B 1 97 ? -17.703 5.695 2.236 1 98.38 97 THR B O 1
ATOM 2214 N N . VAL B 1 98 ? -17.156 7.875 2.186 1 98.69 98 VAL B N 1
ATOM 2215 C CA . VAL B 1 98 ? -15.781 7.617 1.75 1 98.69 98 VAL B CA 1
ATOM 2216 C C . VAL B 1 98 ? -14.805 8.078 2.826 1 98.69 98 VAL B C 1
ATOM 2218 O O . VAL B 1 98 ? -14.953 9.172 3.379 1 98.69 98 VAL B O 1
ATOM 2221 N N . VAL B 1 99 ? -13.883 7.234 3.186 1 98.81 99 VAL B N 1
ATOM 2222 C CA . VAL B 1 99 ? -12.812 7.59 4.109 1 98.81 99 VAL B CA 1
ATOM 2223 C C . VAL B 1 99 ? -11.492 7.707 3.352 1 98.81 99 VAL B C 1
ATOM 2225 O O . VAL B 1 99 ? -10.977 6.719 2.822 1 98.81 99 VAL B O 1
ATOM 2228 N N . ILE B 1 100 ? -10.961 8.898 3.268 1 98.81 100 ILE B N 1
ATOM 2229 C CA . ILE B 1 100 ? -9.641 9.125 2.689 1 98.81 100 ILE B CA 1
ATOM 2230 C C . ILE B 1 100 ? -8.562 8.695 3.682 1 98.81 100 ILE B C 1
ATOM 2232 O O . ILE B 1 100 ? -8.609 9.078 4.855 1 98.81 100 ILE B O 1
ATOM 2236 N N . VAL B 1 101 ? -7.652 7.891 3.297 1 98.81 101 VAL B N 1
ATOM 2237 C CA . VAL B 1 101 ? -6.551 7.391 4.113 1 98.81 101 VAL B CA 1
ATOM 2238 C C . VAL B 1 101 ? -5.242 8.039 3.672 1 98.81 101 VAL B C 1
ATOM 2240 O O . VAL B 1 101 ? -4.762 7.789 2.562 1 98.81 101 VAL B O 1
ATOM 2243 N N . GLU B 1 102 ? -4.648 8.852 4.516 1 98.19 102 GLU B N 1
ATOM 2244 C CA . GLU B 1 102 ? -3.492 9.68 4.191 1 98.19 102 GLU B CA 1
ATOM 2245 C C . GLU B 1 102 ? -2.398 9.539 5.246 1 98.19 102 GLU B C 1
ATOM 2247 O O . GLU B 1 102 ? -2.688 9.281 6.418 1 98.19 102 GLU B O 1
ATOM 2252 N N . ASP B 1 103 ? -1.2 9.711 4.828 1 98.06 103 ASP B N 1
ATOM 2253 C CA . ASP B 1 103 ? -0.103 9.547 5.777 1 98.06 103 ASP B CA 1
ATOM 2254 C C . ASP B 1 103 ? 0.08 10.797 6.629 1 98.06 103 ASP B C 1
ATOM 2256 O O . ASP B 1 103 ? 0.156 10.711 7.855 1 98.06 103 ASP B O 1
ATOM 2260 N N . LEU B 1 104 ? 0.107 11.938 5.973 1 98.06 104 LEU B N 1
ATOM 2261 C CA . LEU B 1 104 ? 0.461 13.164 6.676 1 98.06 104 LEU B CA 1
ATOM 2262 C C . LEU B 1 104 ? -0.339 14.352 6.141 1 98.06 104 LEU B C 1
ATOM 2264 O O . LEU B 1 104 ? -0.354 14.602 4.934 1 98.06 104 LEU B O 1
ATOM 2268 N N . ILE B 1 105 ? -1.008 15.016 7.02 1 97.31 105 ILE B N 1
ATOM 2269 C CA . ILE B 1 105 ? -1.63 16.297 6.68 1 97.31 105 ILE B CA 1
ATOM 2270 C C . ILE B 1 105 ? -0.746 17.438 7.16 1 97.31 105 ILE B C 1
ATOM 2272 O O . ILE B 1 105 ? -0.625 17.672 8.359 1 97.31 105 ILE B O 1
ATOM 2276 N N . ASP B 1 106 ? -0.215 18.094 6.234 1 95.44 106 ASP B N 1
ATOM 2277 C CA . ASP B 1 106 ? 0.621 19.25 6.516 1 95.44 106 ASP B CA 1
ATOM 2278 C C . ASP B 1 106 ? -0.171 20.547 6.359 1 95.44 106 ASP B C 1
ATOM 2280 O O . ASP B 1 106 ? -0.926 20.938 7.258 1 95.44 106 ASP B O 1
ATOM 2284 N N . SER B 1 107 ? -0.178 21.156 5.105 1 93.12 107 SER B N 1
ATOM 2285 C CA . SER B 1 107 ? -0.956 22.375 4.887 1 93.12 107 SER B CA 1
ATOM 2286 C C . SER B 1 107 ? -2.436 22.062 4.695 1 93.12 107 SER B C 1
ATOM 2288 O O . SER B 1 107 ? -3.293 22.922 4.895 1 93.12 107 SER B O 1
ATOM 2290 N N . GLY B 1 108 ? -2.676 20.891 4.27 1 94.19 108 GLY B N 1
ATOM 2291 C CA . GLY B 1 108 ? -4.047 20.438 4.109 1 94.19 108 GLY B CA 1
ATOM 2292 C C . GLY B 1 108 ? -4.613 20.719 2.729 1 94.19 108 GLY B C 1
ATOM 2293 O O . GLY B 1 108 ? -5.723 20.281 2.406 1 94.19 108 GLY B O 1
ATOM 2294 N N . TYR B 1 109 ? -3.896 21.328 1.833 1 92.06 109 TYR B N 1
ATOM 2295 C CA . TYR B 1 109 ? -4.414 21.766 0.54 1 92.06 109 TYR B CA 1
ATOM 2296 C C . TYR B 1 109 ? -4.785 20.562 -0.328 1 92.06 109 TYR B C 1
ATOM 2298 O O . TYR B 1 109 ? -5.883 20.516 -0.89 1 92.06 109 TYR B O 1
ATOM 2306 N N . THR B 1 110 ? -3.877 19.609 -0.422 1 92.06 110 THR B N 1
ATOM 2307 C CA . THR B 1 110 ? -4.145 18.438 -1.258 1 92.06 110 THR B CA 1
ATOM 2308 C C . THR B 1 110 ? -5.406 17.719 -0.795 1 92.06 110 THR B C 1
ATOM 2310 O O . THR B 1 110 ? -6.27 17.375 -1.609 1 92.06 110 THR B O 1
ATOM 2313 N N . MET B 1 111 ? -5.531 17.578 0.5 1 94.81 111 MET B N 1
ATOM 2314 C CA . MET B 1 111 ? -6.676 16.844 1.045 1 94.81 111 MET B CA 1
ATOM 2315 C C . MET B 1 111 ? -7.973 17.625 0.815 1 94.81 111 MET B C 1
ATOM 2317 O O . MET B 1 111 ? -9.016 17.016 0.57 1 94.81 111 MET B O 1
ATOM 2321 N N . SER B 1 112 ? -7.859 18.922 0.92 1 94 112 SER B N 1
ATOM 2322 C CA . SER B 1 112 ? -9.039 19.734 0.647 1 94 112 SER B CA 1
ATOM 2323 C C . SER B 1 112 ? -9.523 19.531 -0.785 1 94 112 SER B C 1
ATOM 2325 O O . SER B 1 112 ? -10.727 19.375 -1.023 1 94 112 SER B O 1
ATOM 2327 N N . CYS B 1 113 ? -8.602 19.547 -1.74 1 94.25 113 CYS B N 1
ATOM 2328 C CA . CYS B 1 113 ? -8.93 19.344 -3.145 1 94.25 113 CYS B CA 1
ATOM 2329 C C . CYS B 1 113 ? -9.5 17.938 -3.365 1 94.25 113 CYS B C 1
ATOM 2331 O O . CYS B 1 113 ? -10.484 17.766 -4.09 1 94.25 113 CYS B O 1
ATOM 2333 N N . VAL B 1 114 ? -8.93 16.953 -2.729 1 96.88 114 VAL B N 1
ATOM 2334 C CA . VAL B 1 114 ? -9.367 15.57 -2.885 1 96.88 114 VAL B CA 1
ATOM 2335 C C . VAL B 1 114 ? -10.773 15.406 -2.305 1 96.88 114 VAL B C 1
ATOM 2337 O O . VAL B 1 114 ? -11.641 14.789 -2.93 1 96.88 114 VAL B O 1
ATOM 2340 N N . LYS B 1 115 ? -10.977 15.938 -1.14 1 97.12 115 LYS B N 1
ATOM 2341 C CA . LYS B 1 115 ? -12.281 15.867 -0.49 1 97.12 115 LYS B CA 1
ATOM 2342 C C . LYS B 1 115 ? -13.367 16.484 -1.372 1 97.12 115 LYS B C 1
ATOM 2344 O O . LYS B 1 115 ? -14.43 15.883 -1.569 1 97.12 115 LYS B O 1
ATOM 2349 N N . GLU B 1 116 ? -13.07 17.641 -1.92 1 95.44 116 GLU B N 1
ATOM 2350 C CA . GLU B 1 116 ? -14.016 18.297 -2.814 1 95.44 116 GLU B CA 1
ATOM 2351 C C . GLU B 1 116 ? -14.289 17.453 -4.051 1 95.44 116 GLU B C 1
ATOM 2353 O O . GLU B 1 116 ? -15.438 17.312 -4.477 1 95.44 116 GLU B O 1
ATOM 2358 N N . ASN B 1 117 ? -13.219 16.953 -4.605 1 96.38 117 ASN B N 1
ATOM 2359 C CA . ASN B 1 117 ? -13.352 16.078 -5.77 1 96.38 117 ASN B CA 1
ATOM 2360 C C . ASN B 1 117 ? -14.258 14.883 -5.473 1 96.38 117 ASN B C 1
ATOM 2362 O O . ASN B 1 117 ? -15.086 14.508 -6.305 1 96.38 117 ASN B O 1
ATOM 2366 N N . PHE B 1 118 ? -14.148 14.242 -4.285 1 98.31 118 PHE B N 1
ATOM 2367 C CA . PHE B 1 118 ? -14.938 13.07 -3.93 1 98.31 118 PHE B CA 1
ATOM 2368 C C . PHE B 1 118 ? -16.406 13.438 -3.775 1 98.31 118 PHE B C 1
ATOM 2370 O O . PHE B 1 118 ? -17.297 12.664 -4.156 1 98.31 118 PHE B O 1
ATOM 2377 N N . TYR B 1 119 ? -16.688 14.602 -3.285 1 98.25 119 TYR B N 1
ATOM 2378 C CA . TYR B 1 119 ? -18.062 15.062 -3.236 1 98.25 119 TYR B CA 1
ATOM 2379 C C . TYR B 1 119 ? -18.625 15.273 -4.641 1 98.25 119 TYR B C 1
ATOM 2381 O O . TYR B 1 119 ? -19.781 14.93 -4.914 1 98.25 119 TYR B O 1
ATOM 2389 N N . GLU B 1 120 ? -17.812 15.812 -5.492 1 97.31 120 GLU B N 1
ATOM 2390 C CA . GLU B 1 120 ? -18.234 16.016 -6.875 1 97.31 120 GLU B CA 1
ATOM 2391 C C . GLU B 1 120 ? -18.531 14.695 -7.574 1 97.31 120 GLU B C 1
ATOM 2393 O O . GLU B 1 120 ? -19.391 14.633 -8.445 1 97.31 120 GLU B O 1
ATOM 2398 N N . LEU B 1 121 ? -17.844 13.688 -7.148 1 97.12 121 LEU B N 1
ATOM 2399 C CA . LEU B 1 121 ? -18.031 12.367 -7.73 1 97.12 121 LEU B CA 1
ATOM 2400 C C . LEU B 1 121 ? -19.25 11.672 -7.117 1 97.12 121 LEU B C 1
ATOM 2402 O O . LEU B 1 121 ? -19.609 10.562 -7.527 1 97.12 121 LEU B O 1
ATOM 2406 N N . GLY B 1 122 ? -19.844 12.312 -6.07 1 98.12 122 GLY B N 1
ATOM 2407 C CA . GLY B 1 122 ? -21.141 11.852 -5.613 1 98.12 122 GLY B CA 1
ATOM 2408 C C . GLY B 1 122 ? -21.109 11.25 -4.223 1 98.12 122 GLY B C 1
ATOM 2409 O O . GLY B 1 122 ? -22.094 10.688 -3.758 1 98.12 122 GLY B O 1
ATOM 2410 N N . ALA B 1 123 ? -19.984 11.32 -3.492 1 98.5 123 ALA B N 1
ATOM 2411 C CA . ALA B 1 123 ? -19.922 10.805 -2.131 1 98.5 123 ALA B CA 1
ATOM 2412 C C . ALA B 1 123 ? -20.938 11.492 -1.226 1 98.5 123 ALA B C 1
ATOM 2414 O O . ALA B 1 123 ? -21.141 12.703 -1.319 1 98.5 123 ALA B O 1
ATOM 2415 N N . LYS B 1 124 ? -21.609 10.719 -0.403 1 98.25 124 LYS B N 1
ATOM 2416 C CA . LYS B 1 124 ? -22.547 11.258 0.582 1 98.25 124 LYS B CA 1
ATOM 2417 C C . LYS B 1 124 ? -21.797 11.961 1.715 1 98.25 124 LYS B C 1
ATOM 2419 O O . LYS B 1 124 ? -22.219 13.023 2.168 1 98.25 124 LYS B O 1
ATOM 2424 N N . GLU B 1 125 ? -20.766 11.344 2.129 1 98.19 125 GLU B N 1
ATOM 2425 C CA . GLU B 1 125 ? -19.922 11.852 3.197 1 98.19 125 GLU B CA 1
ATOM 2426 C C . GLU B 1 125 ? -18.453 11.5 2.955 1 98.19 125 GLU B C 1
ATOM 2428 O O . GLU B 1 125 ? -18.141 10.375 2.543 1 98.19 125 GLU B O 1
ATOM 2433 N N . VAL B 1 126 ? -17.625 12.484 3.176 1 98.56 126 VAL B N 1
ATOM 2434 C CA . VAL B 1 126 ? -16.188 12.234 3.041 1 98.56 126 VAL B CA 1
ATOM 2435 C C . VAL B 1 126 ? -15.484 12.508 4.371 1 98.56 126 VAL B C 1
ATOM 2437 O O . VAL B 1 126 ? -15.578 13.609 4.914 1 98.56 126 VAL B O 1
ATOM 2440 N N . ARG B 1 127 ? -14.867 11.5 4.887 1 98.5 127 ARG B N 1
ATOM 2441 C CA . ARG B 1 127 ? -14.055 11.594 6.098 1 98.5 127 ARG B CA 1
ATOM 2442 C C . ARG B 1 127 ? -12.578 11.414 5.781 1 98.5 127 ARG B C 1
ATOM 2444 O O . ARG B 1 127 ? -12.219 10.891 4.723 1 98.5 127 ARG B O 1
ATOM 2451 N N . ILE B 1 128 ? -11.789 11.875 6.719 1 98.69 128 ILE B N 1
ATOM 2452 C CA . ILE B 1 128 ? -10.344 11.789 6.527 1 98.69 128 ILE B CA 1
ATOM 2453 C C . ILE B 1 128 ? -9.703 11.078 7.715 1 98.69 128 ILE B C 1
ATOM 2455 O O . ILE B 1 128 ? -9.953 11.43 8.867 1 98.69 128 ILE B O 1
ATOM 2459 N N . ALA B 1 129 ? -9 10.031 7.457 1 98.88 129 ALA B N 1
ATOM 2460 C CA . ALA B 1 129 ? -8.117 9.359 8.406 1 98.88 129 ALA B CA 1
ATOM 2461 C C . ALA B 1 129 ? -6.648 9.602 8.055 1 98.88 129 ALA B C 1
ATOM 2463 O O . ALA B 1 129 ? -6.203 9.25 6.961 1 98.88 129 ALA B O 1
ATOM 2464 N N . ALA B 1 130 ? -5.914 10.188 8.945 1 98.88 130 ALA B N 1
ATOM 2465 C CA . ALA B 1 130 ? -4.508 10.492 8.695 1 98.88 130 ALA B CA 1
ATOM 2466 C C . ALA B 1 130 ? -3.619 9.938 9.805 1 98.88 130 ALA B C 1
ATOM 2468 O O . ALA B 1 130 ? -3.934 10.078 10.992 1 98.88 130 ALA B O 1
ATOM 2469 N N . MET B 1 131 ? -2.527 9.352 9.406 1 98.88 131 MET B N 1
ATOM 2470 C CA . MET B 1 131 ? -1.577 8.852 10.391 1 98.88 131 MET B CA 1
ATOM 2471 C C . MET B 1 131 ? -1.031 9.984 11.25 1 98.88 131 MET B C 1
ATOM 2473 O O . MET B 1 131 ? -0.988 9.875 12.477 1 98.88 131 MET B O 1
ATOM 2477 N N . LEU B 1 132 ? -0.649 11.094 10.578 1 98.81 132 LEU B N 1
ATOM 2478 C CA . LEU B 1 132 ? -0.063 12.234 11.266 1 98.81 132 LEU B CA 1
ATOM 2479 C C . LEU B 1 132 ? -0.704 13.539 10.789 1 98.81 132 LEU B C 1
ATOM 2481 O O . LEU B 1 132 ? -1.066 13.664 9.617 1 98.81 132 LEU B O 1
ATOM 2485 N N . THR B 1 133 ? -0.784 14.492 11.656 1 98.25 133 THR B N 1
ATOM 2486 C CA . THR B 1 133 ? -1.177 15.852 11.297 1 98.25 133 THR B CA 1
ATOM 2487 C C . THR B 1 133 ? -0.23 16.875 11.922 1 98.25 133 THR B C 1
ATOM 2489 O O . THR B 1 133 ? 0.318 16.641 13 1 98.25 133 THR B O 1
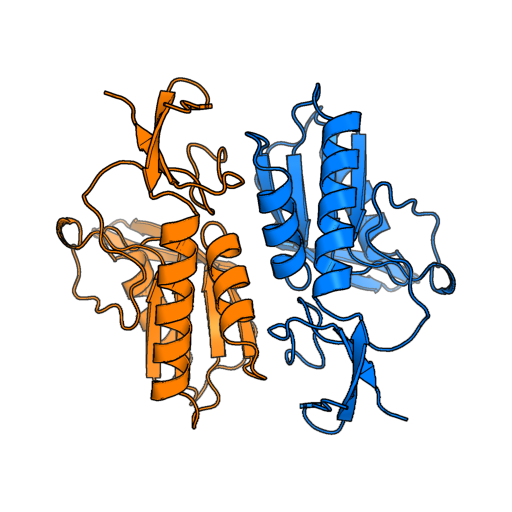ATOM 2492 N N . LYS B 1 134 ? -0.006 17.906 11.242 1 97.69 134 LYS B N 1
ATOM 2493 C CA . LYS B 1 134 ? 0.68 19.094 11.758 1 97.69 134 LYS B CA 1
ATOM 2494 C C . LYS B 1 134 ? -0.289 20.266 11.922 1 97.69 134 LYS B C 1
ATOM 2496 O O . LYS B 1 134 ? -0.385 21.125 11.047 1 97.69 134 LYS B O 1
ATOM 2501 N N . PRO B 1 135 ? -0.885 20.312 13.047 1 96.06 135 PRO B N 1
ATOM 2502 C CA . PRO B 1 135 ? -1.94 21.312 13.211 1 96.06 135 PRO B CA 1
ATOM 2503 C C . PRO B 1 135 ? -1.439 22.734 12.992 1 96.06 135 PRO B C 1
ATOM 2505 O O . PRO B 1 135 ? -2.152 23.562 12.414 1 96.06 135 PRO B O 1
ATOM 2508 N N . ALA B 1 136 ? -0.227 23.031 13.344 1 95.38 136 ALA B N 1
ATOM 2509 C CA . ALA B 1 136 ? 0.323 24.391 13.25 1 95.38 136 ALA B CA 1
ATOM 2510 C C . ALA B 1 136 ? 0.613 24.75 11.797 1 95.38 136 ALA B C 1
ATOM 2512 O O . ALA B 1 136 ? 0.776 25.938 11.469 1 95.38 136 ALA B O 1
ATOM 2513 N N . ALA B 1 137 ? 0.648 23.75 10.969 1 94.75 137 ALA B N 1
ATOM 2514 C CA . ALA B 1 137 ? 1.021 24 9.578 1 94.75 137 ALA B CA 1
ATOM 2515 C C . ALA B 1 137 ? -0.214 24.109 8.688 1 94.75 137 ALA B C 1
ATOM 2517 O O . ALA B 1 137 ? -0.108 24.438 7.508 1 94.75 137 ALA B O 1
ATOM 2518 N N . LEU B 1 138 ? -1.382 23.875 9.227 1 94 138 LEU B N 1
ATOM 2519 C CA . LEU B 1 138 ? -2.617 23.875 8.453 1 94 138 LEU B CA 1
ATOM 2520 C C . LEU B 1 138 ? -2.873 25.266 7.859 1 94 138 LEU B C 1
ATOM 2522 O O . LEU B 1 138 ? -2.754 26.281 8.562 1 94 138 LEU B O 1
ATOM 2526 N N . LYS B 1 139 ? -3.234 25.312 6.562 1 91.5 139 LYS B N 1
ATOM 2527 C CA . LYS B 1 139 ? -3.461 26.594 5.895 1 91.5 139 LYS B CA 1
ATOM 2528 C C . LYS B 1 139 ? -4.863 26.656 5.301 1 91.5 139 LYS B C 1
ATOM 2530 O O . LYS B 1 139 ? -5.234 27.656 4.676 1 91.5 139 LYS B O 1
ATOM 2535 N N . CYS B 1 140 ? -5.598 25.625 5.371 1 89.88 140 CYS B N 1
ATOM 2536 C CA . CYS B 1 140 ? -6.98 25.609 4.902 1 89.88 140 CYS B CA 1
ATOM 2537 C C . CYS B 1 140 ? -7.898 24.969 5.93 1 89.88 140 CYS B C 1
ATOM 2539 O O . CYS B 1 140 ? -7.43 24.391 6.918 1 89.88 140 CYS B O 1
ATOM 2541 N N . ASP B 1 141 ? -9.109 25.188 5.676 1 90.25 141 ASP B N 1
ATOM 2542 C CA . ASP B 1 141 ? -10.102 24.672 6.609 1 90.25 141 ASP B CA 1
ATOM 2543 C C . ASP B 1 141 ? -10.438 23.203 6.309 1 90.25 141 ASP B C 1
ATOM 2545 O O . ASP B 1 141 ? -11.391 22.922 5.586 1 90.25 141 ASP B O 1
ATOM 2549 N N . ILE B 1 142 ? -9.648 22.328 6.855 1 93.94 142 ILE B N 1
ATOM 2550 C CA . ILE B 1 142 ? -9.898 20.891 6.688 1 93.94 142 ILE B CA 1
ATOM 2551 C C . ILE B 1 142 ? -9.891 20.203 8.047 1 93.94 142 ILE B C 1
ATOM 2553 O O . ILE B 1 142 ? -9.07 20.516 8.906 1 93.94 142 ILE B O 1
ATOM 2557 N N . HIS B 1 143 ? -10.867 19.469 8.242 1 94.88 143 HIS B N 1
ATOM 2558 C CA . HIS B 1 143 ? -10.992 18.688 9.469 1 94.88 143 HIS B CA 1
ATOM 2559 C C . HIS B 1 143 ? -10.609 17.219 9.242 1 94.88 143 HIS B C 1
ATOM 2561 O O . HIS B 1 143 ? -11.141 16.578 8.336 1 94.88 143 HIS B O 1
ATOM 2567 N N . THR B 1 144 ? -9.719 16.734 9.992 1 97.25 144 THR B N 1
ATOM 2568 C CA . THR B 1 144 ? -9.344 15.328 9.969 1 97.25 144 THR B CA 1
ATOM 2569 C C . THR B 1 144 ? -10.133 14.547 11.016 1 97.25 144 THR B C 1
ATOM 2571 O O . THR B 1 144 ? -10.008 14.797 12.211 1 97.25 144 THR B O 1
ATOM 2574 N N . ASP B 1 145 ? -10.898 13.617 10.57 1 98.5 145 ASP B N 1
ATOM 2575 C CA . ASP B 1 145 ? -11.844 12.906 11.43 1 98.5 145 ASP B CA 1
ATOM 2576 C C . ASP B 1 145 ? -11.125 11.922 12.344 1 98.5 145 ASP B C 1
ATOM 2578 O O . ASP B 1 145 ? -11.492 11.773 13.516 1 98.5 145 ASP B O 1
ATOM 2582 N N . TYR B 1 146 ? -10.195 11.203 11.859 1 98.81 146 TYR B N 1
ATOM 2583 C CA . TYR B 1 146 ? -9.414 10.227 12.609 1 98.81 146 TYR B CA 1
ATOM 2584 C C . TYR B 1 146 ? -7.922 10.523 12.508 1 98.81 146 TYR B C 1
ATOM 2586 O O . TYR B 1 146 ? -7.336 10.422 11.43 1 98.81 146 TYR B O 1
ATOM 2594 N N . VAL B 1 147 ? -7.328 10.914 13.625 1 98.81 147 VAL B N 1
ATOM 2595 C CA . VAL B 1 147 ? -5.93 11.32 13.664 1 98.81 147 VAL B CA 1
ATOM 2596 C C . VAL B 1 147 ? -5.113 10.32 14.469 1 98.81 147 VAL B C 1
ATOM 2598 O O . VAL B 1 147 ? -5.449 10.016 15.617 1 98.81 147 VAL B O 1
ATOM 2601 N N . GLY B 1 148 ? -4.094 9.758 13.852 1 98.81 148 GLY B N 1
ATOM 2602 C CA . GLY B 1 148 ? -3.195 8.93 14.633 1 98.81 148 GLY B CA 1
ATOM 2603 C C . GLY B 1 148 ? -2.447 9.703 15.703 1 98.81 148 GLY B C 1
ATOM 2604 O O . GLY B 1 148 ? -2.732 9.562 16.891 1 98.81 148 GLY B O 1
ATOM 2605 N N . LEU B 1 149 ? -1.541 10.617 15.211 1 98.81 149 LEU B N 1
ATOM 2606 C CA . LEU B 1 149 ? -0.75 11.453 16.109 1 98.81 149 LEU B CA 1
ATOM 2607 C C . LEU B 1 149 ? -0.653 12.883 15.578 1 98.81 149 LEU B C 1
ATOM 2609 O O . LEU B 1 149 ? -0.551 13.094 14.367 1 98.81 149 LEU B O 1
ATOM 2613 N N . GLU B 1 150 ? -0.671 13.82 16.406 1 98.56 150 GLU B N 1
ATOM 2614 C CA . GLU B 1 150 ? -0.323 15.195 16.078 1 98.56 150 GLU B CA 1
ATOM 2615 C C . GLU B 1 150 ? 1.152 15.477 16.359 1 98.56 150 GLU B C 1
ATOM 2617 O O . GLU B 1 150 ? 1.679 15.086 17.406 1 98.56 150 GLU B O 1
ATOM 2622 N N . ILE B 1 151 ? 1.769 16.078 15.414 1 98.25 151 ILE B N 1
ATOM 2623 C CA . ILE B 1 151 ? 3.199 16.312 15.578 1 98.25 151 ILE B CA 1
ATOM 2624 C C . ILE B 1 151 ? 3.529 17.766 15.258 1 98.25 151 ILE B C 1
ATOM 2626 O O . ILE B 1 151 ? 2.67 18.516 14.781 1 98.25 151 ILE B O 1
ATOM 2630 N N . GLY B 1 152 ? 4.77 18.172 15.555 1 96.25 152 GLY B N 1
ATOM 2631 C CA . GLY B 1 152 ? 5.25 19.5 15.188 1 96.25 152 GLY B CA 1
ATOM 2632 C C . GLY B 1 152 ? 5.641 19.609 13.727 1 96.25 152 GLY B C 1
ATOM 2633 O O . GLY B 1 152 ? 5.328 18.719 12.922 1 96.25 152 GLY B O 1
ATOM 2634 N N . ASN B 1 153 ? 6.352 20.609 13.305 1 95.5 153 ASN B N 1
ATOM 2635 C CA . ASN B 1 153 ? 6.602 20.922 11.906 1 95.5 153 ASN B CA 1
ATOM 2636 C C . ASN B 1 153 ? 7.938 20.359 11.43 1 95.5 153 ASN B C 1
ATOM 2638 O O . ASN B 1 153 ? 8.453 20.766 10.391 1 95.5 153 ASN B O 1
ATOM 2642 N N . ASP B 1 154 ? 8.43 19.406 12.078 1 95.19 154 ASP B N 1
ATOM 2643 C CA . ASP B 1 154 ? 9.695 18.797 11.68 1 95.19 154 ASP B CA 1
ATOM 2644 C C . ASP B 1 154 ? 9.547 18.047 10.359 1 95.19 154 ASP B C 1
ATOM 2646 O O . ASP B 1 154 ? 8.461 17.594 10.008 1 95.19 154 ASP B O 1
ATOM 2650 N N . PHE B 1 155 ? 10.656 18.078 9.594 1 96.62 155 PHE B N 1
ATOM 2651 C CA . PHE B 1 155 ? 10.75 17.203 8.438 1 96.62 155 PHE B CA 1
ATOM 2652 C C . PHE B 1 155 ? 10.969 15.758 8.883 1 96.62 155 PHE B C 1
ATOM 2654 O O . PHE B 1 155 ? 11.891 15.469 9.641 1 96.62 155 PHE B O 1
ATOM 2661 N N . ILE B 1 156 ? 10.094 14.852 8.422 1 98.06 156 ILE B N 1
ATOM 2662 C CA . ILE B 1 156 ? 10.125 13.508 8.977 1 98.06 156 ILE B CA 1
ATOM 2663 C C . ILE B 1 156 ? 10.211 12.484 7.84 1 98.06 156 ILE B C 1
ATOM 2665 O O . ILE B 1 156 ? 9.812 12.773 6.707 1 98.06 156 ILE B O 1
ATOM 2669 N N . VAL B 1 157 ? 10.766 11.312 8.094 1 97.94 157 VAL B N 1
ATOM 2670 C CA . VAL B 1 157 ? 10.883 10.188 7.172 1 97.94 157 VAL B CA 1
ATOM 2671 C C . VAL B 1 157 ? 10.586 8.883 7.91 1 97.94 157 VAL B C 1
ATOM 2673 O O . VAL B 1 157 ? 10.688 8.82 9.141 1 97.94 157 VAL B O 1
ATOM 2676 N N . GLY B 1 158 ? 10.141 7.906 7.109 1 98.06 158 GLY B N 1
ATOM 2677 C CA . GLY B 1 158 ? 9.867 6.605 7.695 1 98.06 158 GLY B CA 1
ATOM 2678 C C . GLY B 1 158 ? 8.391 6.273 7.754 1 98.06 158 GLY B C 1
ATOM 2679 O O . GLY B 1 158 ? 7.543 7.168 7.68 1 98.06 158 GLY B O 1
ATOM 2680 N N . HIS B 1 159 ? 8.125 5.004 7.844 1 98.38 159 HIS B N 1
ATOM 2681 C CA . HIS B 1 159 ? 6.762 4.496 7.922 1 98.38 159 HIS B CA 1
ATOM 2682 C C . HIS B 1 159 ? 5.918 4.996 6.758 1 98.38 159 HIS B C 1
ATOM 2684 O O . HIS B 1 159 ? 4.82 5.523 6.961 1 98.38 159 HIS B O 1
ATOM 2690 N N . GLY B 1 160 ? 6.465 4.945 5.57 1 97.88 160 GLY B N 1
ATOM 2691 C CA . GLY B 1 160 ? 5.805 5.379 4.348 1 97.88 160 GLY B CA 1
ATOM 2692 C C . GLY B 1 160 ? 6.258 6.746 3.877 1 97.88 160 GLY B C 1
ATOM 2693 O O . GLY B 1 160 ? 6.18 7.055 2.688 1 97.88 160 GLY B O 1
ATOM 2694 N N . LEU B 1 161 ? 6.75 7.594 4.77 1 98 161 LEU B N 1
ATOM 2695 C CA . LEU B 1 161 ? 7.219 8.938 4.445 1 98 161 LEU B CA 1
ATOM 2696 C C . LEU B 1 161 ? 8.648 8.898 3.926 1 98 161 LEU B C 1
ATOM 2698 O O . LEU B 1 161 ? 9.477 8.133 4.426 1 98 161 LEU B O 1
ATOM 2702 N N . ASP B 1 162 ? 8.914 9.797 2.979 1 97.38 162 ASP B N 1
ATOM 2703 C CA . ASP B 1 162 ? 10.203 9.641 2.311 1 97.38 162 ASP B CA 1
ATOM 2704 C C . ASP B 1 162 ? 10.977 10.961 2.305 1 97.38 162 ASP B C 1
ATOM 2706 O O . ASP B 1 162 ? 10.414 12.023 2.555 1 97.38 162 ASP B O 1
ATOM 2710 N N . TYR B 1 163 ? 12.242 10.852 2.174 1 97.25 163 TYR B N 1
ATOM 2711 C CA . TYR B 1 163 ? 13.148 11.906 1.759 1 97.25 163 TYR B CA 1
ATOM 2712 C C . TYR B 1 163 ? 13.781 11.586 0.409 1 97.25 163 TYR B C 1
ATOM 2714 O O . TYR B 1 163 ? 14.656 10.727 0.317 1 97.25 163 TYR B O 1
ATOM 2722 N N . ASP B 1 164 ? 13.297 12.32 -0.606 1 94.56 164 ASP B N 1
ATOM 2723 C CA . ASP B 1 164 ? 13.781 12.102 -1.965 1 94.56 164 ASP B CA 1
ATOM 2724 C C . ASP B 1 164 ? 13.68 10.633 -2.355 1 94.56 164 ASP B C 1
ATOM 2726 O O . ASP B 1 164 ? 14.664 10.023 -2.785 1 94.56 164 ASP B O 1
ATOM 2730 N N . ASP B 1 165 ? 12.57 10.008 -2.088 1 93.62 165 ASP B N 1
ATOM 2731 C CA . ASP B 1 165 ? 12.164 8.664 -2.498 1 93.62 165 ASP B CA 1
ATOM 2732 C C . ASP B 1 165 ? 12.867 7.598 -1.655 1 93.62 165 ASP B C 1
ATOM 2734 O O . ASP B 1 165 ? 12.859 6.418 -2.006 1 93.62 165 ASP B O 1
ATOM 2738 N N . LEU B 1 166 ? 13.492 8.031 -0.551 1 95.81 166 LEU B N 1
ATOM 2739 C CA . LEU B 1 166 ? 14.172 7.07 0.313 1 95.81 166 LEU B CA 1
ATOM 2740 C C . LEU B 1 166 ? 13.547 7.059 1.705 1 95.81 166 LEU B C 1
ATOM 2742 O O . LEU B 1 166 ? 12.984 8.062 2.148 1 95.81 166 LEU B O 1
ATOM 2746 N N . GLY B 1 167 ? 13.672 5.914 2.365 1 96.44 167 GLY B N 1
ATOM 2747 C CA . GLY B 1 167 ? 13.383 5.848 3.789 1 96.44 167 GLY B CA 1
ATOM 2748 C C . GLY B 1 167 ? 11.984 5.348 4.09 1 96.44 167 GLY B C 1
ATOM 2749 O O . GLY B 1 167 ? 11.625 5.152 5.254 1 96.44 167 GLY B O 1
ATOM 2750 N N . ARG B 1 168 ? 11.172 5.043 3.092 1 97.19 168 ARG B N 1
ATOM 2751 C CA . ARG B 1 168 ? 9.773 4.672 3.293 1 97.19 168 ARG B CA 1
ATOM 2752 C C . ARG B 1 168 ? 9.656 3.387 4.105 1 97.19 168 ARG B C 1
ATOM 2754 O O . ARG B 1 168 ? 8.695 3.199 4.848 1 97.19 168 ARG B O 1
ATOM 2761 N N . MET B 1 169 ? 10.711 2.561 4.066 1 96.75 169 MET B N 1
ATOM 2762 C CA . MET B 1 169 ? 10.633 1.199 4.59 1 96.75 169 MET B CA 1
ATOM 2763 C C . MET B 1 169 ? 10.867 1.181 6.094 1 96.75 169 MET B C 1
ATOM 2765 O O . MET B 1 169 ? 10.609 0.173 6.754 1 96.75 169 MET B O 1
ATOM 2769 N N . TYR B 1 170 ? 11.383 2.236 6.598 1 97.56 170 TYR B N 1
ATOM 2770 C CA . TYR B 1 170 ? 11.719 2.238 8.016 1 97.56 170 TYR B CA 1
ATOM 2771 C C . TYR B 1 170 ? 10.461 2.119 8.875 1 97.56 170 TYR B C 1
ATOM 2773 O O . TYR B 1 170 ? 9.438 2.744 8.578 1 97.56 170 TYR B O 1
ATOM 2781 N N . GLN B 1 171 ? 10.547 1.334 9.938 1 97.5 171 GLN B N 1
ATOM 2782 C CA . GLN B 1 171 ? 9.398 1.124 10.812 1 97.5 171 GLN B CA 1
ATOM 2783 C C . GLN B 1 171 ? 9.117 2.359 11.664 1 97.5 171 GLN B C 1
ATOM 2785 O O . GLN B 1 171 ? 7.965 2.76 11.828 1 97.5 171 GLN B O 1
ATOM 2790 N N . ASP B 1 172 ? 10.195 2.914 12.164 1 98.25 172 ASP B N 1
ATOM 2791 C CA . ASP B 1 172 ? 10.07 4.121 12.977 1 98.25 172 ASP B CA 1
ATOM 2792 C C . ASP B 1 172 ? 9.969 5.367 12.102 1 98.25 172 ASP B C 1
ATOM 2794 O O . ASP B 1 172 ? 10.281 5.316 10.906 1 98.25 172 ASP B O 1
ATOM 2798 N N . ILE B 1 173 ? 9.531 6.395 12.641 1 98.44 173 ILE B N 1
ATOM 2799 C CA . ILE B 1 173 ? 9.586 7.703 12 1 98.44 173 ILE B CA 1
ATOM 2800 C C . ILE B 1 173 ? 10.766 8.5 12.562 1 98.44 173 ILE B C 1
ATOM 2802 O O . ILE B 1 173 ? 11.008 8.5 13.773 1 98.44 173 ILE B O 1
ATOM 2806 N N . TYR B 1 174 ? 11.484 9.141 11.695 1 98.38 174 TYR B N 1
ATOM 2807 C CA . TYR B 1 174 ? 12.695 9.875 12.039 1 98.38 174 TYR B CA 1
ATOM 2808 C C . TYR B 1 174 ? 12.547 11.352 11.711 1 98.38 174 TYR B C 1
ATOM 2810 O O . TYR B 1 174 ? 11.75 11.727 10.844 1 98.38 174 TYR B O 1
ATOM 2818 N N . LYS B 1 175 ? 13.258 12.172 12.391 1 98.25 175 LYS B N 1
ATOM 2819 C CA . LYS B 1 175 ? 13.391 13.586 12.062 1 98.25 175 LYS B CA 1
ATOM 2820 C C . LYS B 1 175 ? 14.852 13.969 11.859 1 98.25 175 LYS B C 1
ATOM 2822 O O . LYS B 1 175 ? 15.758 13.211 12.219 1 98.25 175 LYS B O 1
ATOM 2827 N N . ILE B 1 176 ? 15.062 15.125 11.242 1 96.88 176 ILE B N 1
ATOM 2828 C CA . ILE B 1 176 ? 16.422 15.578 10.984 1 96.88 176 ILE B CA 1
ATOM 2829 C C . ILE B 1 176 ? 17.172 15.75 12.305 1 96.88 176 ILE B C 1
ATOM 2831 O O . ILE B 1 176 ? 16.625 16.312 13.266 1 96.88 176 ILE B O 1
ATOM 2835 N N . LYS B 1 177 ? 18.375 15.211 12.234 1 93.62 177 LYS B N 1
ATOM 2836 C CA . LYS B 1 177 ? 19.219 15.367 13.422 1 93.62 177 LYS B CA 1
ATOM 2837 C C . LYS B 1 177 ? 19.828 16.766 13.477 1 93.62 177 LYS B C 1
ATOM 2839 O O . LYS B 1 177 ? 20.406 17.25 12.492 1 93.62 177 LYS B O 1
ATOM 2844 N N . GLU B 1 178 ? 19.641 17.5 14.477 1 81.81 178 GLU B N 1
ATOM 2845 C CA . GLU B 1 178 ? 20.234 18.812 14.68 1 81.81 178 GLU B CA 1
ATOM 2846 C C . GLU B 1 178 ? 21.734 18.703 14.961 1 81.81 178 GLU B C 1
ATOM 2848 O O . GLU B 1 178 ? 22.188 17.734 15.555 1 81.81 178 GLU B O 1
#

Foldseek 3Di:
DDWDDDDPFIWDFDFALVLLLVLLLVLLVVCCVVDVVFQEEEEEEDDQQVLVVVSNCVSNVDPHHYWYFYWDWDQDDVSQIDIDTPGDTDDQQAAHEYEYEEAEAFQCRNVVVVLVVSVVSHHPHYAYAYSEYAPVRHNDDDDHPRYSYYDHDFDKAECRRDDVPDRPDHSGIIGTDD/DDWDDDDPFIWDFDFALVLLLVLLLVLLVVCCVVDVVFQEEEEEEDDQQVLVVVSNCVSNVDPHHYWYFYWDWDQDDVSQIDIDTPGDTDDQQAAHEYEYEEAEAFQCRNVVVVLVVSVVSHHPHYAYAYSEYAPVRHNDDDDHPRYSYYDHDFDKAECRRDDVPDRPDHSGIIGTDD

Sequence (356 aa):
MRTIKLKDKEFEIYIPATRIHEAIKRMAAEIKRDLHEDNPLFVCIMNGSFMFAAELMQALDESYQVDFARYSSYCGMQSTFVLKEIMPVTADMRGRTVVIVEDLIDSGYTMSCVKENFYELGAKEVRIAAMLTKPAALKCDIHTDYVGLEIGNDFIVGHGLDYDDLGRMYQDIYKIKEMRTIKLKDKEFEIYIPATRIHEAIKRMAAEIKRDLHEDNPLFVCIMNGSFMFAAELMQALDESYQVDFARYSSYCGMQSTFVLKEIMPVTADMRGRTVVIVEDLIDSGYTMSCVKENFYELGAKEVRIAAMLTKPAALKCDIHTDYVGLEIGNDFIVGHGLDYDDLGRMYQDIYKIKE